Protein AF-A0A382IXI4-F1 (afdb_monomer)

Organism: NCBI:txid408172

Nearest PDB structures (foldseek):
  4rdr-assembly1_A  TM=3.894E-01  e=3.033E-02  Neisseria meningitidis MC58
  1nqh-assembly1_A  TM=3.635E-01  e=8.080E-02  Escherichia coli
  2gsk-assembly1_A  TM=3.543E-01  e=1.138E-01  Escherichia coli
  4v3g-assembly1_A  TM=3.871E-01  e=4.713E-01  Klebsiella oxytoca
  4v3h-assembly2_B  TM=3.897E-01  e=1.084E+00  Klebsiella oxytoca

Foldseek 3Di:
DDDDPQDKDKDKDKDALAAAPQLCVVQDADADPDRSVVQDFLLRPWVSGFIKIKMWIDGPQKIKMWMWGDWDADPVRDTGTFKTKTKIKIKGGDNNAWIKMKMWIKMKGAFDDRNDQADDQATSHPKIKIKTKMKMWIKHDPDPFKIKIKIKMKMFIWMQQHPNHQWHIKHRFIKMKMKIKMWGPPPPHQKIKMKMKIWHIFTDWIWIKGWDWDDQDPVRDIDTDIDTDTRHEPATKMKIWMKMWGDPDPFKIKIKIKMWIACPVRHNPDDIKIKIKIWMGGHQKIKMWMQIPVVRDIDIDIDGDDDD

Radius of gyration: 22.95 Å; Cα contacts (8 Å, |Δi|>4): 846; chains: 1; bounding box: 77×46×71 Å

Solvent-accessible surface area (backbone atoms only — not comparable to full-atom values): 15316 Å² total; per-residue (Å²): 134,91,82,72,89,75,67,68,47,79,47,74,51,75,40,74,42,41,66,22,49,27,58,46,66,66,39,55,76,77,75,59,97,66,72,46,63,81,70,54,45,52,72,68,56,54,78,44,31,18,44,12,36,23,40,37,42,33,50,85,50,32,39,40,25,34,20,33,29,34,50,41,71,48,96,87,70,50,60,37,30,65,38,37,37,41,35,35,24,43,34,42,49,45,68,78,42,41,25,43,31,46,34,40,38,39,28,36,34,59,32,30,59,79,72,42,82,45,61,75,61,45,16,26,49,76,14,45,17,44,33,43,40,40,36,43,38,41,34,33,47,78,49,103,39,35,31,39,40,38,39,40,38,40,36,40,33,37,27,45,52,22,55,90,32,32,35,40,34,31,45,66,31,29,32,36,30,37,37,41,38,40,30,32,43,52,80,88,59,62,23,38,43,34,40,39,43,32,29,70,75,39,49,72,39,28,36,36,31,36,48,44,76,51,75,60,47,100,84,67,50,68,50,72,49,76,46,77,41,74,57,46,56,88,33,67,35,40,36,37,38,39,36,39,38,33,49,82,46,101,49,34,36,43,35,39,37,41,39,39,31,36,19,47,96,21,26,70,88,41,65,76,32,43,37,40,37,45,34,40,35,50,72,55,38,37,42,38,40,39,41,37,68,75,79,73,47,76,49,74,50,80,49,73,65,84,86,131

pLDDT: mean 88.46, std 12.69, range [32.88, 98.56]

Structure (mmCIF, N/CA/C/O backbone):
data_AF-A0A382IXI4-F1
#
_entry.id   AF-A0A382IXI4-F1
#
loop_
_atom_site.group_PDB
_atom_site.id
_atom_site.type_symbol
_atom_site.label_atom_id
_atom_site.label_alt_id
_atom_site.label_comp_id
_atom_site.label_asym_id
_atom_site.label_entity_id
_atom_site.label_seq_id
_atom_site.pdbx_PDB_ins_code
_atom_site.Cartn_x
_atom_site.Cartn_y
_atom_site.Cartn_z
_atom_site.occupancy
_atom_site.B_iso_or_equiv
_atom_site.auth_seq_id
_atom_site.auth_comp_id
_atom_site.auth_asym_id
_atom_site.auth_atom_id
_atom_site.pdbx_PDB_model_num
ATOM 1 N N . PRO A 1 1 ? -43.185 -3.276 13.761 1.00 32.88 1 PRO A N 1
ATOM 2 C CA . PRO A 1 1 ? -43.414 -2.095 12.895 1.00 32.88 1 PRO A CA 1
ATOM 3 C C . PRO A 1 1 ? -42.070 -1.534 12.411 1.00 32.88 1 PRO A C 1
ATOM 5 O O . PRO A 1 1 ? -41.375 -0.851 13.155 1.00 32.88 1 PRO A O 1
ATOM 8 N N . ILE A 1 2 ? -41.663 -1.924 11.201 1.00 38.91 2 ILE A N 1
ATOM 9 C CA . ILE A 1 2 ? -40.419 -1.472 10.571 1.00 38.91 2 ILE A CA 1
ATOM 10 C C . ILE A 1 2 ? -40.693 -0.078 10.015 1.00 38.91 2 ILE A C 1
ATOM 12 O O . ILE A 1 2 ? -41.379 0.062 9.009 1.00 38.91 2 ILE A O 1
ATOM 16 N N . ASN A 1 3 ? -40.198 0.943 10.705 1.00 38.00 3 ASN A N 1
ATOM 17 C CA . ASN A 1 3 ? -40.197 2.311 10.211 1.00 38.00 3 ASN A CA 1
ATOM 18 C C . ASN A 1 3 ? -38.732 2.691 9.972 1.00 38.00 3 ASN A C 1
ATOM 20 O O . ASN A 1 3 ? -38.074 3.253 10.842 1.00 38.00 3 ASN A O 1
ATOM 24 N N . ALA A 1 4 ? -38.194 2.273 8.827 1.00 41.66 4 ALA A N 1
ATOM 25 C CA . ALA A 1 4 ? -36.871 2.674 8.375 1.00 41.66 4 ALA A CA 1
ATOM 26 C C . ALA A 1 4 ? -37.062 3.710 7.269 1.00 41.66 4 ALA A C 1
ATOM 28 O O . ALA A 1 4 ? -37.542 3.390 6.181 1.00 41.66 4 ALA A O 1
ATOM 29 N N . ASN A 1 5 ? -36.698 4.957 7.565 1.00 43.09 5 ASN A N 1
ATOM 30 C CA . ASN A 1 5 ? -36.445 5.981 6.560 1.00 43.09 5 ASN A CA 1
ATOM 31 C C . ASN A 1 5 ? -35.362 5.457 5.602 1.00 43.09 5 ASN A C 1
ATOM 33 O O . ASN A 1 5 ? -34.171 5.621 5.843 1.00 43.09 5 ASN A O 1
ATOM 37 N N . ASN A 1 6 ? -35.782 4.799 4.524 1.00 50.12 6 ASN A N 1
ATOM 38 C CA . ASN A 1 6 ? -34.930 4.312 3.441 1.00 50.12 6 ASN A CA 1
ATOM 39 C C . ASN A 1 6 ? -34.634 5.461 2.461 1.00 50.12 6 ASN A C 1
ATOM 41 O O . ASN A 1 6 ? -34.892 5.368 1.261 1.00 50.12 6 ASN A O 1
ATOM 45 N N . SER A 1 7 ? -34.150 6.594 2.970 1.00 60.72 7 SER A N 1
ATOM 46 C CA . SER A 1 7 ? -33.737 7.701 2.115 1.00 60.72 7 SER A CA 1
ATOM 47 C C . SER A 1 7 ? -32.394 7.359 1.477 1.00 60.72 7 SER A C 1
ATOM 49 O O . SER A 1 7 ? -31.360 7.272 2.139 1.00 60.72 7 SER A O 1
ATOM 51 N N . ALA A 1 8 ? -32.415 7.147 0.164 1.00 70.56 8 ALA A N 1
ATOM 52 C CA . ALA A 1 8 ? -31.196 7.065 -0.616 1.00 70.56 8 ALA A CA 1
ATOM 53 C C . ALA A 1 8 ? -30.406 8.375 -0.471 1.00 70.56 8 ALA A C 1
ATOM 55 O O . ALA A 1 8 ? -30.972 9.461 -0.626 1.00 70.56 8 ALA A O 1
ATOM 56 N N . LYS A 1 9 ? -29.108 8.282 -0.167 1.00 86.25 9 LYS A N 1
ATOM 57 C CA . LYS A 1 9 ? -28.238 9.453 0.010 1.00 86.25 9 LYS A CA 1
ATOM 58 C C . LYS A 1 9 ? -27.171 9.469 -1.075 1.00 86.25 9 LYS A C 1
ATOM 60 O O . LYS A 1 9 ? -26.324 8.578 -1.118 1.00 86.25 9 LYS A O 1
ATOM 65 N N . LEU A 1 10 ? -27.223 10.487 -1.931 1.00 88.69 10 LEU A N 1
ATOM 66 C CA . LEU A 1 10 ? -26.181 10.803 -2.903 1.00 88.69 10 LEU A CA 1
ATOM 67 C C . LEU A 1 10 ? -25.234 11.840 -2.294 1.00 88.69 10 LEU A C 1
ATOM 69 O O . LEU A 1 10 ? -25.685 12.897 -1.858 1.00 88.69 10 LEU A O 1
ATOM 73 N N . ASN A 1 11 ? -23.937 11.557 -2.311 1.00 88.94 11 ASN A N 1
ATOM 74 C CA . ASN A 1 11 ? -22.894 12.534 -2.023 1.00 88.94 11 ASN A CA 1
ATOM 75 C C . ASN A 1 11 ? -22.007 12.665 -3.257 1.00 88.94 11 ASN A C 1
ATOM 77 O O . ASN A 1 11 ? -21.639 11.659 -3.858 1.00 88.94 11 ASN A O 1
ATOM 81 N N . ALA A 1 12 ? -21.641 13.888 -3.615 1.00 90.81 12 ALA A N 1
ATOM 82 C CA . ALA A 1 12 ? -20.642 14.161 -4.637 1.00 90.81 12 ALA A CA 1
ATOM 83 C C . ALA A 1 12 ? -19.567 15.062 -4.032 1.00 90.81 12 ALA A C 1
ATOM 85 O O . ALA A 1 12 ? -19.884 15.942 -3.230 1.00 90.81 12 ALA A O 1
ATOM 86 N N . SER A 1 13 ? -18.310 14.838 -4.398 1.00 87.38 13 SER A N 1
ATOM 87 C CA . SER A 1 13 ? -17.195 15.656 -3.938 1.00 87.38 13 SER A CA 1
ATOM 88 C C . SER A 1 13 ? -16.210 15.952 -5.061 1.00 87.38 13 SER A C 1
ATOM 90 O O . SER A 1 13 ? -16.059 15.194 -6.024 1.00 87.38 13 SER A O 1
ATOM 92 N N . ILE A 1 14 ? -15.544 17.091 -4.901 1.00 88.00 14 ILE A N 1
ATOM 93 C CA . ILE A 1 14 ? -14.361 17.483 -5.651 1.00 88.00 14 ILE A CA 1
ATOM 94 C C . ILE A 1 14 ? -13.288 17.751 -4.602 1.00 88.00 14 ILE A C 1
ATOM 96 O O . ILE A 1 14 ? -13.537 18.486 -3.645 1.00 88.00 14 ILE A O 1
ATOM 100 N N . THR A 1 15 ? -12.126 17.133 -4.751 1.00 83.75 15 THR A N 1
ATOM 101 C CA . THR A 1 15 ? -11.012 17.242 -3.810 1.00 83.75 15 THR A CA 1
ATOM 102 C C . THR A 1 15 ? -9.760 17.709 -4.534 1.00 83.75 15 THR A C 1
ATOM 104 O O . THR A 1 15 ? -9.552 17.407 -5.706 1.00 83.75 15 THR A O 1
ATOM 107 N N . ILE A 1 16 ? -8.915 18.462 -3.836 1.00 83.44 16 ILE A N 1
ATOM 108 C CA . ILE A 1 16 ? -7.557 18.761 -4.284 1.00 83.44 16 ILE A CA 1
ATOM 109 C C . ILE A 1 16 ? -6.630 18.169 -3.236 1.00 83.44 16 ILE A C 1
ATOM 111 O O . ILE A 1 16 ? -6.773 18.479 -2.057 1.00 83.44 16 ILE A O 1
ATOM 115 N N . GLY A 1 17 ? -5.713 17.311 -3.667 1.00 74.94 17 GLY A N 1
ATOM 116 C CA . GLY A 1 17 ? -4.743 16.684 -2.776 1.00 74.94 17 GLY A CA 1
ATOM 117 C C . GLY A 1 17 ? -5.283 15.549 -1.900 1.00 74.94 17 GLY A C 1
ATOM 118 O O . GLY A 1 17 ? -4.733 15.301 -0.838 1.00 74.94 17 GLY A O 1
ATOM 119 N N . ASN A 1 18 ? -6.345 14.859 -2.331 1.00 73.50 18 ASN A N 1
ATOM 120 C CA . ASN A 1 18 ? -6.857 13.652 -1.666 1.00 73.50 18 ASN A CA 1
ATOM 121 C C . ASN A 1 18 ? -7.095 12.539 -2.694 1.00 73.50 18 ASN A C 1
ATOM 123 O O . ASN A 1 18 ? -7.271 12.825 -3.885 1.00 73.50 18 ASN A O 1
ATOM 127 N N . ASN A 1 19 ? -7.167 11.288 -2.234 1.00 74.81 19 ASN A N 1
ATOM 128 C CA . ASN A 1 19 ? -7.537 10.163 -3.084 1.00 74.81 19 ASN A CA 1
ATOM 129 C C . ASN A 1 19 ? -9.010 10.296 -3.546 1.00 74.81 19 ASN A C 1
ATOM 131 O O . ASN A 1 19 ? -9.816 11.018 -2.944 1.00 74.81 19 ASN A O 1
ATOM 135 N N . PRO A 1 20 ? -9.407 9.629 -4.647 1.00 77.31 20 PRO A N 1
ATOM 136 C CA . PRO A 1 20 ? -10.803 9.610 -5.064 1.00 77.31 20 PRO A CA 1
ATOM 137 C C . PRO A 1 20 ? -11.660 8.906 -4.001 1.00 77.31 20 PRO A C 1
ATOM 139 O O . PRO A 1 20 ? -11.205 7.955 -3.364 1.00 77.31 20 PRO A O 1
ATOM 142 N N . LEU A 1 21 ? -12.925 9.327 -3.859 1.00 83.19 21 LEU A N 1
ATOM 143 C CA . LEU A 1 21 ? -13.847 8.827 -2.823 1.00 83.19 21 LEU A CA 1
ATOM 144 C C . LEU A 1 21 ? -13.856 7.299 -2.620 1.00 83.19 21 LEU A C 1
ATOM 146 O O . LEU A 1 21 ? -13.922 6.885 -1.464 1.00 83.19 21 LEU A O 1
ATOM 150 N N . PRO A 1 22 ? -13.807 6.450 -3.670 1.00 86.06 22 PRO A N 1
ATOM 151 C CA . PRO A 1 22 ? -13.789 5.006 -3.475 1.00 86.06 22 PRO A CA 1
ATOM 152 C C . PRO A 1 22 ? -12.563 4.506 -2.733 1.00 86.06 22 PRO A C 1
ATOM 154 O O . PRO A 1 22 ? -12.707 3.561 -1.976 1.00 86.06 22 PRO A O 1
ATOM 157 N N . ILE A 1 23 ? -11.394 5.114 -2.942 1.00 86.44 23 ILE A N 1
ATOM 158 C CA . ILE A 1 23 ? -10.149 4.719 -2.277 1.00 86.44 23 ILE A CA 1
ATOM 159 C C . ILE A 1 23 ? -10.180 5.214 -0.830 1.00 86.44 23 ILE A C 1
ATOM 161 O O . ILE A 1 23 ? -10.028 4.405 0.078 1.00 86.44 23 ILE A O 1
ATOM 165 N N . GLU A 1 24 ? -10.500 6.495 -0.615 1.00 83.69 24 GLU A N 1
ATOM 166 C CA . GLU A 1 24 ? -10.647 7.084 0.728 1.00 83.69 24 GLU A CA 1
ATOM 167 C C . GLU A 1 24 ? -11.617 6.264 1.587 1.00 83.69 24 GLU A C 1
ATOM 169 O O . GLU A 1 24 ? -11.240 5.726 2.617 1.00 83.69 24 GLU A O 1
ATOM 174 N N . SER A 1 25 ? -12.851 6.053 1.117 1.00 84.69 25 SER A N 1
ATOM 175 C CA . SER A 1 25 ? -13.858 5.286 1.861 1.00 84.69 25 SER A CA 1
ATOM 176 C C . SER A 1 25 ? -13.477 3.817 2.065 1.00 84.69 25 SER A C 1
ATOM 178 O O . SER A 1 25 ? -14.005 3.168 2.968 1.00 84.69 25 SER A O 1
ATOM 180 N N . PHE A 1 26 ? -12.628 3.255 1.203 1.00 88.44 26 PHE A N 1
ATOM 181 C CA . PHE A 1 26 ? -12.216 1.861 1.305 1.00 88.44 26 PHE A CA 1
ATOM 182 C C . PHE A 1 26 ? -11.143 1.665 2.373 1.00 88.44 26 PHE A C 1
ATOM 184 O O . PHE A 1 26 ? -11.190 0.658 3.078 1.00 88.44 26 PHE A O 1
ATOM 191 N N . TYR A 1 27 ? -10.230 2.618 2.534 1.00 87.50 27 TYR A N 1
ATOM 192 C CA . TYR A 1 27 ? -9.196 2.581 3.571 1.00 87.50 27 TYR A CA 1
ATOM 193 C C . TYR A 1 27 ? -9.581 3.352 4.843 1.00 87.50 27 TYR A C 1
ATOM 195 O O . TYR A 1 27 ? -8.908 3.219 5.861 1.00 87.50 27 TYR A O 1
ATOM 203 N N . ASP A 1 28 ? -10.707 4.067 4.837 1.00 81.06 28 ASP A N 1
ATOM 204 C CA . ASP A 1 28 ? -11.259 4.685 6.040 1.00 81.06 28 ASP A CA 1
ATOM 205 C C . ASP A 1 28 ? -11.635 3.635 7.103 1.00 81.06 28 ASP A C 1
ATOM 207 O O . ASP A 1 28 ? -12.115 2.526 6.812 1.00 81.06 28 ASP A O 1
ATOM 211 N N . LEU A 1 29 ? -11.398 3.999 8.361 1.00 65.62 29 LEU A N 1
ATOM 212 C CA . LEU A 1 29 ? -11.543 3.134 9.524 1.00 65.62 29 LEU A CA 1
ATOM 213 C C . LEU A 1 29 ? -12.801 3.451 10.304 1.00 65.62 29 LEU A C 1
ATOM 215 O O . LEU A 1 29 ? -13.097 4.594 10.623 1.00 65.62 29 LEU A O 1
ATOM 219 N N . SER A 1 30 ? -13.464 2.394 10.756 1.00 59.66 30 SER A N 1
ATOM 220 C CA . SER A 1 30 ? -14.531 2.493 11.762 1.00 59.66 30 SER A CA 1
ATOM 221 C C . SER A 1 30 ? -14.190 1.800 13.082 1.00 59.66 30 SER A C 1
ATOM 223 O O . SER A 1 30 ? -14.798 2.120 14.099 1.00 59.66 30 SER A O 1
ATOM 225 N N . ILE A 1 31 ? -13.236 0.855 13.109 1.00 60.91 31 ILE A N 1
ATOM 226 C CA . ILE A 1 31 ? -13.142 -0.108 14.225 1.00 60.91 31 ILE A CA 1
ATOM 227 C C . ILE A 1 31 ? -11.756 -0.282 14.872 1.00 60.91 31 ILE A C 1
ATOM 229 O O . ILE A 1 31 ? -11.702 -0.890 15.937 1.00 60.91 31 ILE A O 1
ATOM 233 N N . ALA A 1 32 ? -10.668 0.284 14.330 1.00 62.88 32 ALA A N 1
ATOM 234 C CA . ALA A 1 32 ? -9.319 0.181 14.915 1.00 62.88 32 ALA A CA 1
ATOM 235 C C . ALA A 1 32 ? -8.527 1.504 14.848 1.00 62.88 32 ALA A C 1
ATOM 237 O O . ALA A 1 32 ? -8.786 2.335 13.983 1.00 62.88 32 ALA A O 1
ATOM 238 N N . SER A 1 33 ? -7.531 1.671 15.725 1.00 66.94 33 SER A N 1
ATOM 239 C CA . SER A 1 33 ? -6.607 2.825 15.761 1.00 66.94 33 SER A CA 1
ATOM 240 C C . SER A 1 33 ? -5.457 2.768 14.731 1.00 66.94 33 SER A C 1
ATOM 242 O O . SER A 1 33 ? -4.525 3.568 14.821 1.00 66.94 33 SER A O 1
ATOM 244 N N . ILE A 1 34 ? -5.462 1.817 13.789 1.00 73.69 34 ILE A N 1
ATOM 245 C CA . ILE A 1 34 ? -4.404 1.654 12.774 1.00 73.69 34 ILE A CA 1
ATOM 246 C C . ILE A 1 34 ? -4.878 2.213 11.445 1.00 73.69 34 ILE A C 1
ATOM 248 O O . ILE A 1 34 ? -5.824 1.653 10.911 1.00 73.69 34 ILE A O 1
ATOM 252 N N . ASP A 1 35 ? -4.173 3.204 10.893 1.00 81.25 35 ASP A N 1
ATOM 253 C CA . ASP A 1 35 ? -4.411 3.739 9.546 1.00 81.25 35 ASP A CA 1
ATOM 254 C C . ASP A 1 35 ? -4.305 2.626 8.483 1.00 81.25 35 ASP A C 1
ATOM 256 O O . ASP A 1 35 ? -3.233 2.047 8.296 1.00 81.25 35 ASP A O 1
ATOM 260 N N . LEU A 1 36 ? -5.405 2.285 7.793 1.00 86.38 36 LEU A N 1
ATOM 261 C CA . LEU A 1 36 ? -5.351 1.252 6.752 1.00 86.38 36 LEU A CA 1
ATOM 262 C C . LEU A 1 36 ? -4.642 1.752 5.493 1.00 86.38 36 LEU A C 1
ATOM 264 O O . LEU A 1 36 ? -4.246 0.917 4.677 1.00 86.38 36 LEU A O 1
ATOM 268 N N . ALA A 1 37 ? -4.454 3.069 5.348 1.00 84.56 37 ALA A N 1
ATOM 269 C CA . ALA A 1 37 ? -3.683 3.641 4.255 1.00 84.56 37 ALA A CA 1
ATOM 270 C C . ALA A 1 37 ? -2.223 3.156 4.268 1.00 84.56 37 ALA A C 1
ATOM 272 O O . ALA A 1 37 ? -1.610 3.053 3.208 1.00 84.56 37 ALA A O 1
ATOM 273 N N . ASP A 1 38 ? -1.692 2.743 5.429 1.00 84.88 38 ASP A N 1
ATOM 274 C CA . ASP A 1 38 ? -0.372 2.101 5.548 1.00 84.88 38 ASP A CA 1
ATOM 275 C C . ASP A 1 38 ? -0.274 0.779 4.752 1.00 84.88 38 ASP A C 1
ATOM 277 O O . ASP A 1 38 ? 0.823 0.267 4.520 1.00 84.88 38 ASP A O 1
ATOM 281 N N . TYR A 1 39 ? -1.410 0.203 4.345 1.00 89.00 39 TYR A N 1
ATOM 282 C CA . TYR A 1 39 ? -1.500 -1.033 3.561 1.00 89.00 39 TYR A CA 1
ATOM 283 C C . TYR A 1 39 ? -2.035 -0.803 2.139 1.00 89.00 39 TYR A C 1
ATOM 285 O O . TYR A 1 39 ? -2.391 -1.765 1.445 1.00 89.00 39 TYR A O 1
ATOM 293 N N . GLU A 1 40 ? -2.112 0.454 1.693 1.00 89.00 40 GLU A N 1
ATOM 294 C CA . GLU A 1 40 ? -2.337 0.780 0.287 1.00 89.00 40 GLU A CA 1
ATOM 295 C C . GLU A 1 40 ? -1.182 0.249 -0.572 1.00 89.00 40 GLU A C 1
ATOM 297 O O . GLU A 1 40 ? -0.011 0.268 -0.199 1.00 89.00 40 GLU A O 1
ATOM 302 N N . THR A 1 41 ? -1.514 -0.262 -1.752 1.00 89.81 41 THR A N 1
ATOM 303 C CA . THR A 1 41 ? -0.514 -0.679 -2.741 1.00 89.81 41 THR A CA 1
ATOM 304 C C . THR A 1 41 ? 0.053 0.536 -3.471 1.00 89.81 41 THR A C 1
ATOM 306 O O . THR A 1 41 ? -0.666 1.517 -3.661 1.00 89.81 41 THR A O 1
ATOM 309 N N . SER A 1 42 ? 1.288 0.454 -3.976 1.00 86.69 42 SER A N 1
ATOM 310 C CA . SER A 1 42 ? 1.987 1.600 -4.589 1.00 86.69 42 SER A CA 1
ATOM 311 C C . SER A 1 42 ? 1.231 2.247 -5.759 1.00 86.69 42 SER A C 1
ATOM 313 O O . SER A 1 42 ? 1.212 3.463 -5.916 1.00 86.69 42 SER A O 1
ATOM 315 N N . TYR A 1 43 ? 0.518 1.445 -6.552 1.00 88.00 43 TYR A N 1
ATOM 316 C CA . TYR A 1 43 ? -0.327 1.924 -7.652 1.00 88.00 43 TYR A CA 1
ATOM 317 C C . TYR A 1 43 ? -1.664 2.556 -7.196 1.00 88.00 43 TYR A C 1
ATOM 319 O O . TYR A 1 43 ? -2.461 2.978 -8.035 1.00 88.00 43 TYR A O 1
ATOM 327 N N . LEU A 1 44 ? -1.960 2.585 -5.894 1.00 83.56 44 LEU A N 1
ATOM 328 C CA . LEU A 1 44 ? -3.096 3.299 -5.286 1.00 83.56 44 LEU A CA 1
ATOM 329 C C . LEU A 1 44 ? -2.638 4.485 -4.448 1.00 83.56 44 LEU A C 1
ATOM 331 O O . LEU A 1 44 ? -3.343 5.494 -4.424 1.00 83.56 44 LEU A O 1
ATOM 335 N N . SER A 1 45 ? -1.455 4.383 -3.839 1.00 67.50 45 SER A N 1
ATOM 336 C CA . SER A 1 45 ? -0.777 5.484 -3.169 1.00 67.50 45 SER A CA 1
ATOM 337 C C . SER A 1 45 ? -0.282 6.486 -4.217 1.00 67.50 45 SER A C 1
ATOM 339 O O . SER A 1 45 ? 0.903 6.594 -4.518 1.00 67.50 45 SER A O 1
ATOM 341 N N . SER A 1 46 ? -1.213 7.203 -4.847 1.00 52.81 46 SER A N 1
ATOM 342 C CA . SER A 1 46 ? -0.867 8.483 -5.451 1.00 52.81 46 SER A CA 1
ATOM 343 C C . SER A 1 46 ? -0.351 9.380 -4.328 1.00 52.81 46 SER A C 1
ATOM 345 O O . SER A 1 46 ? -0.818 9.244 -3.198 1.00 52.81 46 SER A O 1
ATOM 347 N N . ASP A 1 47 ? 0.591 10.276 -4.607 1.00 53.78 47 ASP A N 1
ATOM 348 C CA . ASP A 1 47 ? 1.175 11.219 -3.642 1.00 53.78 47 ASP A CA 1
ATOM 349 C C . ASP A 1 47 ? 0.157 12.240 -3.087 1.00 53.78 47 ASP A C 1
ATOM 351 O O . ASP A 1 47 ? 0.486 13.415 -2.964 1.00 53.78 47 ASP A O 1
ATOM 355 N N . ARG A 1 48 ? -1.102 11.840 -2.830 1.00 62.62 48 ARG A N 1
ATOM 356 C CA . ARG A 1 48 ? -2.252 12.629 -2.366 1.00 62.62 48 ARG A CA 1
ATOM 357 C C . ARG A 1 48 ? -2.211 14.035 -2.954 1.00 62.62 48 ARG A C 1
ATOM 359 O O . ARG A 1 48 ? -2.266 15.041 -2.260 1.00 62.62 48 ARG A O 1
ATOM 366 N N . THR A 1 49 ? -2.028 14.104 -4.267 1.00 66.38 49 THR A N 1
ATOM 367 C CA . THR A 1 49 ? -1.800 15.336 -5.023 1.00 66.38 49 THR A CA 1
ATOM 368 C C . THR A 1 49 ? -2.507 15.196 -6.365 1.00 66.38 49 THR A C 1
ATOM 370 O O . THR A 1 49 ? -2.498 14.133 -6.982 1.00 66.38 49 THR A O 1
ATOM 373 N N . GLY A 1 50 ? -3.208 16.249 -6.782 1.00 81.50 50 GLY A N 1
ATOM 374 C CA . GLY A 1 50 ? -4.072 16.228 -7.963 1.00 81.50 50 GLY A CA 1
ATOM 375 C C . GLY A 1 50 ? -5.515 16.625 -7.660 1.00 81.50 50 GLY A C 1
ATOM 376 O O . GLY A 1 50 ? -5.857 16.986 -6.534 1.00 81.50 50 GLY A O 1
ATOM 377 N N . LEU A 1 51 ? -6.353 16.576 -8.692 1.00 88.06 51 LEU A N 1
ATOM 378 C CA . LEU A 1 51 ? -7.787 16.840 -8.639 1.00 88.06 51 LEU A CA 1
ATOM 379 C C . LEU A 1 51 ? -8.549 15.515 -8.602 1.00 88.06 51 LEU A C 1
ATOM 381 O O . LEU A 1 51 ? -8.516 14.747 -9.566 1.00 88.06 51 LEU A O 1
ATOM 385 N N . GLY A 1 52 ? -9.256 15.273 -7.505 1.00 88.88 52 GLY A N 1
ATOM 386 C CA . GLY A 1 52 ? -10.176 14.161 -7.331 1.00 88.88 52 GLY A CA 1
ATOM 387 C C . GLY A 1 52 ? -11.619 14.582 -7.594 1.00 88.88 52 GLY A C 1
ATOM 388 O O . GLY A 1 52 ? -12.059 15.652 -7.179 1.00 88.88 52 GLY A O 1
ATOM 389 N N . ILE A 1 53 ? -12.378 13.723 -8.263 1.00 90.62 53 ILE A N 1
ATOM 390 C CA . ILE A 1 53 ? -13.835 13.810 -8.362 1.00 90.62 53 ILE A CA 1
ATOM 391 C C . ILE A 1 53 ? -14.429 12.482 -7.918 1.00 90.62 53 ILE A C 1
ATOM 393 O O . ILE A 1 53 ? -13.898 11.418 -8.235 1.00 90.62 53 ILE A O 1
ATOM 397 N N . GLY A 1 54 ? -15.541 12.518 -7.196 1.00 92.38 54 GLY A N 1
ATOM 398 C CA . GLY A 1 54 ? -16.197 11.294 -6.771 1.00 92.38 54 GLY A CA 1
ATOM 399 C C . GLY A 1 54 ? -17.668 11.476 -6.467 1.00 92.38 54 GLY A C 1
ATOM 400 O O . GLY A 1 54 ? -18.133 12.567 -6.145 1.00 92.38 54 GLY A O 1
ATOM 401 N N . ALA A 1 55 ? -18.396 10.371 -6.544 1.00 93.75 55 ALA A N 1
ATOM 402 C CA . ALA A 1 55 ? -19.757 10.273 -6.059 1.00 93.75 55 ALA A CA 1
ATOM 403 C C . ALA A 1 55 ? -19.945 8.971 -5.283 1.00 93.75 55 ALA A C 1
ATOM 405 O O . ALA A 1 55 ? -19.382 7.933 -5.634 1.00 93.75 55 ALA A O 1
ATOM 406 N N . SER A 1 56 ? -20.765 9.020 -4.241 1.00 94.00 56 SER A N 1
ATOM 407 C CA . SER A 1 56 ? -21.210 7.847 -3.507 1.00 94.00 56 SER A CA 1
ATOM 408 C C . SER A 1 56 ? -22.720 7.858 -3.333 1.00 94.00 56 SER A C 1
ATOM 410 O O . SER A 1 56 ? -23.349 8.901 -3.165 1.00 94.00 56 SER A O 1
ATOM 412 N N . TYR A 1 57 ? -23.310 6.676 -3.410 1.00 93.75 57 TYR A N 1
ATOM 413 C CA . TYR A 1 57 ? -24.737 6.453 -3.334 1.00 93.75 57 TYR A CA 1
ATOM 414 C C . TYR A 1 57 ? -25.003 5.357 -2.309 1.00 93.75 57 TYR A C 1
ATOM 416 O O . TYR A 1 57 ? -24.602 4.205 -2.495 1.00 93.75 57 TYR A O 1
ATOM 424 N N . ARG A 1 58 ? -25.652 5.731 -1.205 1.00 92.50 58 ARG A N 1
ATOM 425 C CA . ARG A 1 58 ? -26.016 4.809 -0.128 1.00 92.50 58 ARG A CA 1
ATOM 426 C C . ARG A 1 58 ? -27.493 4.455 -0.212 1.00 92.50 58 ARG A C 1
ATOM 428 O O . ARG A 1 58 ? -28.336 5.351 -0.235 1.00 92.50 58 ARG A O 1
ATOM 435 N N . VAL A 1 59 ? -27.795 3.159 -0.204 1.00 91.19 59 VAL A N 1
ATOM 436 C CA . VAL A 1 59 ? -29.158 2.621 -0.098 1.00 91.19 59 VAL A CA 1
ATOM 437 C C . VAL A 1 59 ? -29.146 1.488 0.912 1.00 91.19 59 VAL A C 1
ATOM 439 O O . VAL A 1 59 ? -28.495 0.472 0.680 1.00 91.19 59 VAL A O 1
ATOM 442 N N . ALA A 1 60 ? -29.878 1.660 2.014 1.00 89.88 60 ALA A N 1
ATOM 443 C CA . ALA A 1 60 ? -29.843 0.744 3.152 1.00 89.88 60 ALA A CA 1
ATOM 444 C C . ALA A 1 60 ? -28.391 0.474 3.610 1.00 89.88 60 ALA A C 1
ATOM 446 O O . ALA A 1 60 ? -27.652 1.410 3.918 1.00 89.88 60 ALA A O 1
ATOM 447 N N . ASP A 1 61 ? -27.979 -0.789 3.619 1.00 90.94 61 ASP A N 1
ATOM 448 C CA . ASP A 1 61 ? -26.664 -1.291 4.017 1.00 90.94 61 ASP A CA 1
ATOM 449 C C . ASP A 1 61 ? -25.660 -1.374 2.856 1.00 90.94 61 ASP A C 1
ATOM 451 O O . ASP A 1 61 ? -24.629 -2.030 2.968 1.00 90.94 61 ASP A O 1
ATOM 455 N N . LYS A 1 62 ? -25.947 -0.729 1.721 1.00 94.56 62 LYS A N 1
ATOM 456 C CA . LYS A 1 62 ? -25.074 -0.720 0.542 1.00 94.56 62 LYS A CA 1
ATOM 457 C C . LYS A 1 62 ? -24.524 0.670 0.298 1.00 94.56 62 LYS A C 1
ATOM 459 O O . LYS A 1 62 ? -25.295 1.628 0.229 1.00 94.56 62 LYS A O 1
ATOM 464 N N . LEU A 1 63 ? -23.217 0.768 0.092 1.00 94.00 63 LEU A N 1
ATOM 465 C CA . LEU A 1 63 ? -22.550 1.966 -0.400 1.00 94.00 63 LEU A CA 1
ATOM 466 C C . LEU A 1 63 ? -21.894 1.648 -1.740 1.00 94.00 63 LEU A C 1
ATOM 468 O O . LEU A 1 63 ? -20.949 0.869 -1.812 1.00 94.00 63 LEU A O 1
ATOM 472 N N . LEU A 1 64 ? -22.396 2.272 -2.798 1.00 95.31 64 LEU A N 1
ATOM 473 C CA . LEU A 1 64 ? -21.747 2.278 -4.100 1.00 95.31 64 LEU A CA 1
ATOM 474 C C . LEU A 1 64 ? -20.966 3.580 -4.238 1.00 95.31 64 LEU A C 1
ATOM 476 O O . LEU A 1 64 ? -21.512 4.646 -3.957 1.00 95.31 64 LEU A O 1
ATOM 480 N N . SER A 1 65 ? -19.719 3.527 -4.689 1.00 95.19 65 SER A N 1
ATOM 481 C CA . SER A 1 65 ? -18.944 4.730 -4.967 1.00 95.19 65 SER A CA 1
ATOM 482 C C . SER A 1 65 ? -18.158 4.627 -6.268 1.00 95.19 65 SER A C 1
ATOM 484 O O . SER A 1 65 ? -17.786 3.543 -6.724 1.00 95.19 65 SER A O 1
ATOM 486 N N . PHE A 1 66 ? -17.936 5.782 -6.884 1.00 95.25 66 PHE A N 1
ATOM 487 C CA . PHE A 1 66 ? -17.128 5.958 -8.081 1.00 95.25 66 PHE A CA 1
ATOM 488 C C . PHE A 1 66 ? -16.277 7.204 -7.914 1.00 95.25 66 PHE A C 1
ATOM 490 O O . PHE A 1 66 ? -16.720 8.190 -7.323 1.00 95.25 66 PHE A O 1
ATOM 497 N N . GLY A 1 67 ? -15.072 7.188 -8.462 1.00 93.56 67 GLY A N 1
ATOM 498 C CA . GLY A 1 67 ? -14.227 8.364 -8.432 1.00 93.56 67 GLY A CA 1
ATOM 499 C C . GLY A 1 67 ? -13.046 8.260 -9.367 1.00 93.56 67 GLY A C 1
ATOM 500 O O . GLY A 1 67 ? -12.619 7.170 -9.746 1.00 93.56 67 GLY A O 1
ATOM 501 N N . ALA A 1 68 ? -12.538 9.424 -9.737 1.00 92.31 68 ALA A N 1
ATOM 502 C CA . ALA 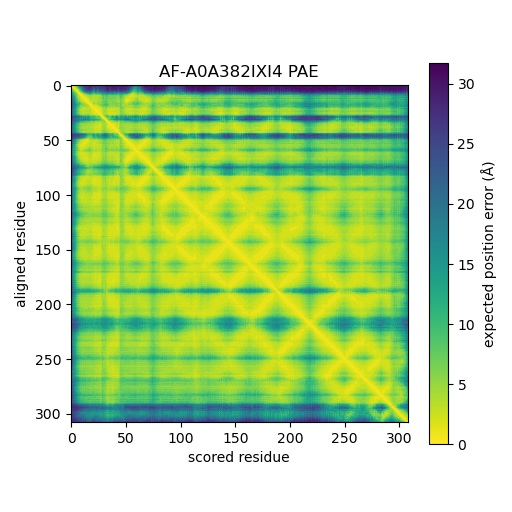A 1 68 ? -11.347 9.564 -10.541 1.00 92.31 68 ALA A CA 1
ATOM 503 C C . ALA A 1 68 ? -10.421 10.607 -9.922 1.00 92.31 68 ALA A C 1
ATOM 505 O O . ALA A 1 68 ? -10.891 11.577 -9.335 1.00 92.31 68 ALA A O 1
ATOM 506 N N . VAL A 1 69 ? -9.117 10.420 -10.082 1.00 90.56 69 VAL A N 1
ATOM 507 C CA . VAL A 1 69 ? -8.101 11.423 -9.755 1.00 90.56 69 VAL A CA 1
ATOM 508 C C . VAL A 1 69 ? -7.231 11.654 -10.975 1.00 90.56 69 VAL A C 1
ATOM 510 O O . VAL A 1 69 ? -6.960 10.727 -11.745 1.00 90.56 69 VAL A O 1
ATOM 513 N N . MET A 1 70 ? -6.829 12.900 -11.176 1.00 89.31 70 MET A N 1
ATOM 514 C CA . MET A 1 70 ? -5.903 13.283 -12.229 1.00 89.31 70 MET A CA 1
ATOM 515 C C . MET A 1 70 ? -4.910 14.325 -11.717 1.00 89.31 70 MET A C 1
ATOM 517 O O . MET A 1 70 ? -5.275 15.141 -10.867 1.00 89.31 70 MET A O 1
ATOM 521 N N . PRO A 1 71 ? -3.680 14.335 -12.248 1.00 88.62 71 PRO A N 1
ATOM 522 C CA . PRO A 1 71 ? -2.711 15.360 -11.911 1.00 88.62 71 PRO A CA 1
ATOM 523 C C . PRO A 1 71 ? -3.182 16.740 -12.379 1.00 88.62 71 PRO A C 1
ATOM 525 O O . PRO A 1 71 ? -3.902 16.853 -13.377 1.00 88.62 71 PRO A O 1
ATOM 528 N N . ILE A 1 72 ? -2.754 17.785 -11.673 1.00 86.88 72 ILE A N 1
ATOM 529 C CA . ILE A 1 72 ? -2.964 19.182 -12.073 1.00 86.88 72 ILE A CA 1
ATOM 530 C C . ILE A 1 72 ? -1.620 19.889 -12.201 1.00 86.88 72 ILE A C 1
ATOM 532 O O . ILE A 1 72 ? -0.778 19.786 -11.318 1.00 86.88 72 ILE A O 1
ATOM 536 N N . GLU A 1 73 ? -1.418 20.630 -13.283 1.00 84.62 73 GLU A N 1
ATOM 537 C CA . GLU A 1 73 ? -0.191 21.399 -13.489 1.00 84.6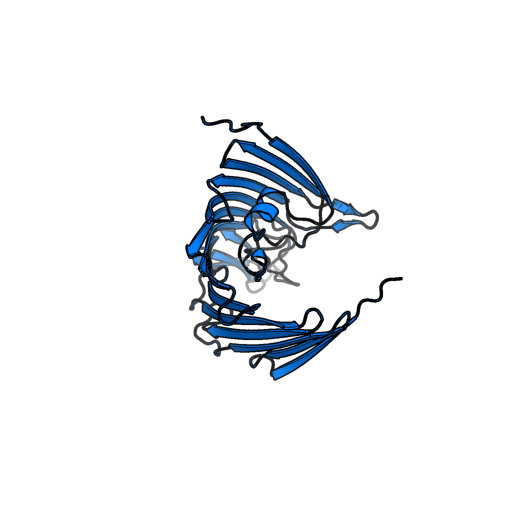2 73 GLU A CA 1
ATOM 538 C C . GLU A 1 73 ? -0.327 22.797 -12.885 1.00 84.62 73 GLU A C 1
ATOM 540 O O . GLU A 1 73 ? -1.340 23.485 -13.060 1.00 84.62 73 GLU A O 1
ATOM 545 N N . ASN A 1 74 ? 0.700 23.229 -12.158 1.00 79.06 74 ASN A N 1
ATOM 546 C CA . ASN A 1 74 ? 0.795 24.595 -11.669 1.00 79.06 74 ASN A CA 1
ATOM 547 C C . ASN A 1 74 ? 1.353 25.535 -12.760 1.00 79.06 74 ASN A C 1
ATOM 549 O O . ASN A 1 74 ? 1.768 25.123 -13.843 1.00 79.06 74 ASN A O 1
ATOM 553 N N . ARG A 1 75 ? 1.384 26.843 -12.474 1.00 79.31 75 ARG A N 1
ATOM 554 C CA . ARG A 1 75 ? 1.876 27.854 -13.430 1.00 79.31 75 ARG A CA 1
ATOM 555 C C . ARG A 1 75 ? 3.382 27.768 -13.713 1.00 79.31 75 ARG A C 1
ATOM 557 O O . ARG A 1 75 ? 3.813 28.320 -14.720 1.00 79.31 75 ARG A O 1
ATOM 564 N N . SER A 1 76 ? 4.165 27.124 -12.846 1.00 80.19 76 SER A N 1
ATOM 565 C CA . SER A 1 76 ? 5.590 26.844 -13.075 1.00 80.19 76 SER A CA 1
ATOM 566 C C . SER A 1 76 ? 5.824 25.588 -13.924 1.00 80.19 76 SER A C 1
ATOM 568 O O . SER A 1 76 ? 6.969 25.324 -14.282 1.00 80.19 76 SER A O 1
ATOM 570 N N . GLY A 1 77 ? 4.766 24.857 -14.298 1.00 76.00 77 GLY A N 1
ATOM 571 C CA . GLY A 1 77 ? 4.848 23.621 -15.079 1.00 76.00 77 GLY A CA 1
ATOM 572 C C . GLY A 1 77 ? 5.137 22.373 -14.241 1.00 76.00 77 GLY A C 1
ATOM 573 O O . GLY A 1 77 ? 5.421 21.319 -14.801 1.00 76.00 77 GLY A O 1
ATOM 574 N N . GLU A 1 78 ? 5.076 22.470 -12.912 1.00 78.00 78 GLU A N 1
ATOM 575 C CA . GLU A 1 78 ? 5.180 21.313 -12.025 1.00 78.00 78 GLU A CA 1
ATOM 576 C C . GLU A 1 78 ? 3.804 20.666 -11.860 1.00 78.00 78 GLU A C 1
ATOM 578 O O . GLU A 1 78 ? 2.793 21.338 -11.628 1.00 78.00 78 GLU A O 1
ATOM 583 N N . SER A 1 79 ? 3.774 19.342 -11.962 1.00 78.94 79 SER A N 1
ATOM 584 C CA . SER A 1 79 ? 2.562 18.555 -11.774 1.00 78.94 79 SER A CA 1
ATOM 585 C C . SER A 1 79 ? 2.353 18.242 -10.294 1.00 78.94 79 SER A C 1
ATOM 587 O O . SER A 1 79 ? 3.219 17.667 -9.640 1.00 78.94 79 SER A O 1
ATOM 589 N N . LEU A 1 80 ? 1.182 18.591 -9.767 1.00 79.19 80 LEU A N 1
ATOM 590 C CA . LEU A 1 80 ? 0.676 18.079 -8.500 1.00 79.19 80 LEU A CA 1
ATOM 591 C C . LEU A 1 80 ? -0.011 16.745 -8.783 1.00 79.19 80 LEU A C 1
ATOM 593 O O . LEU A 1 80 ? -1.107 16.706 -9.351 1.00 79.19 80 LEU A O 1
ATOM 597 N N . GLY A 1 81 ? 0.650 15.669 -8.375 1.00 77.12 81 GLY A N 1
ATOM 598 C CA . GLY A 1 81 ? 0.265 14.299 -8.678 1.00 77.12 81 GLY A CA 1
ATOM 599 C C . GLY A 1 81 ? 0.915 13.798 -9.959 1.00 77.12 81 GLY A C 1
ATOM 600 O O . GLY A 1 81 ? 1.264 14.564 -10.859 1.00 77.12 81 GLY A O 1
ATOM 601 N N . THR A 1 82 ? 1.059 12.484 -10.043 1.00 77.81 82 THR A N 1
ATOM 602 C CA . THR A 1 82 ? 1.656 11.770 -11.185 1.00 77.81 82 THR A CA 1
ATOM 603 C C . THR A 1 82 ? 0.691 10.745 -11.778 1.00 77.81 82 THR A C 1
ATOM 605 O O . THR A 1 82 ? 0.727 10.461 -12.977 1.00 77.81 82 THR A O 1
ATOM 608 N N . ASN A 1 83 ? -0.241 10.249 -10.960 1.00 86.25 83 ASN A N 1
ATOM 609 C CA . ASN A 1 83 ? -1.121 9.145 -11.309 1.00 86.25 83 ASN A CA 1
ATOM 610 C C . ASN A 1 83 ? -2.504 9.619 -11.764 1.00 86.25 83 ASN A C 1
ATOM 612 O O . ASN A 1 83 ? -3.089 10.561 -11.226 1.00 86.25 83 ASN A O 1
ATOM 616 N N . LYS A 1 84 ? -3.057 8.912 -12.751 1.00 91.50 84 LYS A N 1
ATOM 617 C CA . LYS A 1 84 ? -4.470 9.000 -13.131 1.00 91.50 84 LYS A CA 1
ATOM 618 C C . LYS A 1 84 ? -5.168 7.730 -12.685 1.00 91.50 84 LYS A C 1
ATOM 620 O O . LYS A 1 84 ? -4.850 6.666 -13.210 1.00 91.50 84 LYS A O 1
ATOM 625 N N . THR A 1 85 ? -6.145 7.834 -11.796 1.00 92.50 85 THR A N 1
ATOM 626 C CA . THR A 1 85 ? -6.869 6.658 -11.291 1.00 92.50 85 THR A CA 1
ATOM 627 C C . THR A 1 85 ? -8.351 6.795 -11.563 1.00 92.50 85 THR A C 1
ATOM 629 O O . THR A 1 85 ? -8.911 7.873 -11.405 1.00 92.50 85 THR A O 1
ATOM 632 N N . LEU A 1 86 ? -8.986 5.697 -11.960 1.00 94.50 86 LEU A N 1
ATOM 633 C CA . LEU A 1 86 ? -10.432 5.523 -11.990 1.00 94.50 86 LEU A CA 1
ATOM 634 C C . LEU A 1 86 ? -10.766 4.311 -11.125 1.00 94.50 86 LEU A C 1
ATOM 636 O O . LEU A 1 86 ? -10.268 3.216 -11.386 1.00 94.50 86 LEU A O 1
ATOM 640 N N . ALA A 1 87 ? -11.616 4.497 -10.124 1.00 95.19 87 ALA A N 1
ATOM 641 C CA . ALA A 1 87 ? -11.996 3.450 -9.190 1.00 95.19 87 ALA A CA 1
ATOM 642 C C . ALA A 1 87 ? -13.510 3.411 -8.981 1.00 95.19 87 ALA A C 1
ATOM 644 O O . ALA A 1 87 ? -14.212 4.422 -9.080 1.00 95.19 87 ALA A O 1
ATOM 645 N N . SER A 1 88 ? -14.003 2.223 -8.659 1.00 96.06 88 SER A N 1
ATOM 646 C CA . SER A 1 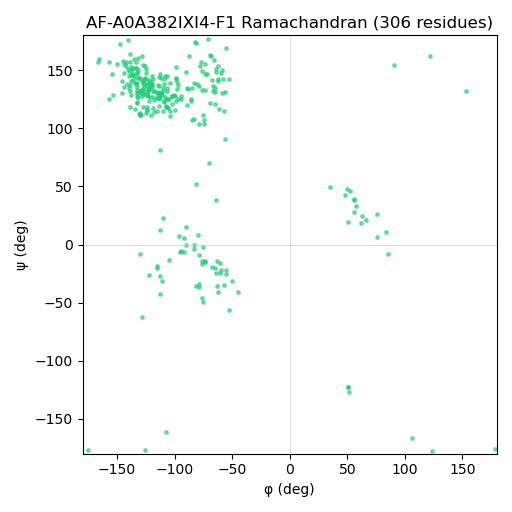88 ? -15.349 1.997 -8.156 1.00 96.06 88 SER A CA 1
ATOM 647 C C . SER A 1 88 ? -15.291 1.029 -6.990 1.00 96.06 88 SER A C 1
ATOM 649 O O . SER A 1 88 ? -14.516 0.073 -7.026 1.00 96.06 88 SER A O 1
ATOM 651 N N . SER A 1 89 ? -16.115 1.258 -5.972 1.00 96.88 89 SER A N 1
ATOM 652 C CA . SER A 1 89 ? -16.262 0.325 -4.863 1.00 96.88 89 SER A CA 1
ATOM 653 C C . SER A 1 89 ? -17.723 0.060 -4.532 1.00 96.88 89 SER A C 1
ATOM 655 O O . SER A 1 89 ? -18.584 0.930 -4.677 1.00 96.88 89 SER A O 1
ATOM 657 N N . LEU A 1 90 ? -17.991 -1.163 -4.088 1.00 96.69 90 LEU A N 1
ATOM 658 C CA . LEU A 1 90 ? -19.262 -1.593 -3.529 1.00 96.69 90 LEU A CA 1
ATOM 659 C C . LEU A 1 90 ? -19.000 -2.166 -2.141 1.00 96.69 90 LEU A C 1
ATOM 661 O O . LEU A 1 90 ? -18.347 -3.200 -2.022 1.00 96.69 90 LEU A O 1
ATOM 665 N N . GLU A 1 91 ? -19.536 -1.516 -1.118 1.00 96.06 91 GLU A N 1
ATOM 666 C CA . GLU A 1 91 ? -19.550 -1.999 0.259 1.00 96.06 91 GLU A CA 1
ATOM 667 C C . GLU A 1 91 ? -20.958 -2.467 0.632 1.00 96.06 91 GLU A C 1
ATOM 669 O O . GLU A 1 91 ? -21.949 -1.794 0.338 1.00 96.06 91 GLU A O 1
ATOM 674 N N . TYR A 1 92 ? -21.036 -3.631 1.267 1.00 96.12 92 TYR A N 1
ATOM 675 C CA . TYR A 1 92 ? -22.257 -4.225 1.795 1.00 96.12 92 TYR A CA 1
ATOM 676 C C . TYR A 1 92 ? -22.107 -4.497 3.291 1.00 96.12 92 TYR A C 1
ATOM 678 O O . TYR A 1 92 ? -21.122 -5.105 3.714 1.00 96.12 92 TYR A O 1
ATOM 686 N N . GLY A 1 93 ? -23.110 -4.105 4.072 1.00 94.00 93 GLY A N 1
ATOM 687 C CA . GLY A 1 93 ? -23.178 -4.283 5.517 1.00 94.00 93 GLY A CA 1
ATOM 688 C C . GLY A 1 93 ? -22.948 -2.987 6.298 1.00 94.00 93 GLY A C 1
ATOM 689 O O . GLY A 1 93 ? -22.990 -1.884 5.754 1.00 94.00 93 GLY A O 1
ATOM 690 N N . ASN A 1 94 ? -22.719 -3.128 7.603 1.00 90.12 94 ASN A N 1
ATOM 691 C CA . ASN A 1 94 ? -22.375 -2.020 8.491 1.00 90.12 94 ASN A CA 1
ATOM 692 C C . ASN A 1 94 ? -20.908 -2.171 8.926 1.00 90.12 94 ASN A C 1
ATOM 694 O O . ASN A 1 94 ? -20.622 -3.123 9.652 1.00 90.12 94 ASN A O 1
ATOM 698 N N . PRO A 1 95 ? -19.999 -1.254 8.545 1.00 85.19 95 PRO A N 1
ATOM 699 C CA . PRO A 1 95 ? -18.602 -1.263 8.980 1.00 85.19 95 PRO A CA 1
ATOM 700 C C . PRO A 1 95 ? -18.395 -1.406 10.497 1.00 85.19 95 PRO A C 1
ATOM 702 O O . PRO A 1 95 ? -17.448 -2.066 10.919 1.00 85.19 95 PRO A O 1
ATOM 705 N N . GLU A 1 96 ? -19.310 -0.890 11.320 1.00 85.12 96 GLU A N 1
ATOM 706 C CA . GLU A 1 96 ? -19.241 -0.994 12.786 1.00 85.12 96 GLU A CA 1
ATOM 707 C C . GLU A 1 96 ? -19.573 -2.398 13.330 1.00 85.12 96 GLU A C 1
ATOM 709 O O . GLU A 1 96 ? -19.320 -2.686 14.495 1.00 85.12 96 GLU A O 1
ATOM 714 N N . ASN A 1 97 ? -20.148 -3.286 12.511 1.00 91.25 97 ASN A N 1
ATOM 715 C CA . ASN A 1 97 ? -20.529 -4.644 12.916 1.00 91.25 97 ASN A CA 1
ATOM 716 C C . ASN A 1 97 ? -19.971 -5.705 11.965 1.00 91.25 97 ASN A C 1
ATOM 718 O O . ASN A 1 97 ? -19.185 -6.556 12.359 1.00 91.25 97 ASN A O 1
ATOM 722 N N . ALA A 1 98 ? -20.376 -5.678 10.702 1.00 94.06 98 ALA A N 1
ATOM 723 C CA . ALA A 1 98 ? -19.868 -6.566 9.673 1.00 94.06 98 ALA A CA 1
ATOM 724 C C . ALA A 1 98 ? -20.079 -5.925 8.305 1.00 94.06 98 ALA A C 1
ATOM 726 O O . ALA A 1 98 ? -21.215 -5.601 7.943 1.00 94.06 98 ALA A O 1
ATOM 727 N N . SER A 1 99 ? -19.005 -5.792 7.532 1.00 95.31 99 SER A N 1
ATOM 728 C CA . SER A 1 99 ? -19.085 -5.356 6.143 1.00 95.31 99 SER A CA 1
ATOM 729 C C . SER A 1 99 ? -18.064 -6.056 5.255 1.00 95.31 99 SER A C 1
ATOM 731 O O . SER A 1 99 ? -17.025 -6.550 5.703 1.00 95.31 99 SER A O 1
ATOM 733 N N . VAL A 1 100 ? -18.392 -6.109 3.968 1.00 97.00 100 VAL A N 1
ATOM 734 C CA . VAL A 1 100 ? -17.492 -6.544 2.904 1.00 97.00 100 VAL A CA 1
ATOM 735 C C . VAL A 1 100 ? -17.528 -5.491 1.811 1.00 97.00 100 VAL A C 1
ATOM 737 O O . VAL A 1 100 ? -18.607 -5.106 1.362 1.00 97.00 100 VAL A O 1
ATOM 740 N N . ALA A 1 101 ? -16.358 -5.043 1.374 1.00 97.06 101 ALA A N 1
ATOM 741 C CA . ALA A 1 101 ? -16.204 -4.112 0.274 1.00 97.06 101 ALA A CA 1
ATOM 742 C C . ALA A 1 101 ? -15.332 -4.714 -0.825 1.00 97.06 101 ALA A C 1
ATOM 744 O O . ALA A 1 101 ? -14.270 -5.274 -0.557 1.00 97.06 101 ALA A O 1
ATOM 745 N N . LEU A 1 102 ? -15.768 -4.564 -2.071 1.00 97.94 102 LEU A N 1
ATOM 746 C CA . LEU A 1 102 ? -14.976 -4.854 -3.260 1.00 97.94 102 LEU A CA 1
ATOM 747 C C . LEU A 1 102 ? -14.705 -3.540 -3.981 1.00 97.94 102 LEU A C 1
ATOM 749 O O . LEU A 1 102 ? -15.641 -2.816 -4.317 1.00 97.94 102 LEU A O 1
ATOM 753 N N . MET A 1 103 ? -13.437 -3.256 -4.244 1.00 97.06 103 MET A N 1
ATOM 754 C CA . MET A 1 103 ? -12.996 -2.140 -5.064 1.00 97.06 103 MET A CA 1
ATOM 755 C C . MET A 1 103 ? -12.318 -2.670 -6.320 1.00 97.06 103 MET A C 1
ATOM 757 O O . MET A 1 103 ? -11.521 -3.600 -6.262 1.00 97.06 103 MET A O 1
ATOM 761 N N . VAL A 1 104 ? -12.618 -2.059 -7.457 1.00 97.81 104 VAL A N 1
ATOM 762 C CA . VAL A 1 104 ? -11.957 -2.333 -8.733 1.00 97.81 104 VAL A CA 1
ATOM 763 C C . VAL A 1 104 ? -11.553 -1.022 -9.377 1.00 97.81 104 VAL A C 1
ATOM 765 O O . VAL A 1 104 ? -12.221 0.002 -9.203 1.00 97.81 104 VAL A O 1
ATOM 768 N N . GLY A 1 105 ? -10.479 -1.042 -10.154 1.00 96.56 105 GLY A N 1
ATOM 769 C CA . GLY A 1 105 ? -10.065 0.168 -10.837 1.00 96.56 105 GLY A CA 1
ATOM 770 C C . GLY A 1 105 ? -8.899 0.007 -11.789 1.00 96.56 105 GLY A C 1
ATOM 771 O O . GLY A 1 105 ? -8.394 -1.087 -12.059 1.00 96.56 105 GLY A O 1
ATOM 772 N N . LEU A 1 106 ? -8.528 1.155 -12.338 1.00 96.19 106 LEU A N 1
ATOM 773 C CA . LEU A 1 106 ? -7.457 1.342 -13.295 1.00 96.19 106 LEU A CA 1
ATOM 774 C C . LEU A 1 106 ? -6.616 2.525 -12.825 1.00 96.19 106 LEU A C 1
ATOM 776 O O . LEU A 1 106 ? -7.143 3.632 -12.718 1.00 96.19 106 LEU A O 1
ATOM 780 N N . THR A 1 107 ? -5.326 2.304 -12.606 1.00 95.12 107 THR A N 1
ATOM 781 C CA . THR A 1 107 ? -4.348 3.376 -12.396 1.00 95.12 107 THR A CA 1
ATOM 782 C C . THR A 1 107 ? -3.442 3.462 -13.610 1.00 95.12 107 THR A C 1
ATOM 784 O O . THR A 1 107 ? -3.008 2.442 -14.146 1.00 95.12 107 THR A O 1
ATOM 787 N N . ARG A 1 108 ? -3.140 4.679 -14.051 1.00 94.62 108 ARG A N 1
ATOM 788 C CA . ARG A 1 108 ? -2.045 4.958 -14.968 1.00 94.62 108 ARG A CA 1
ATOM 789 C C . ARG A 1 108 ? -0.988 5.782 -14.258 1.00 94.62 108 ARG A C 1
ATOM 791 O O . ARG A 1 108 ? -1.277 6.906 -13.855 1.00 94.62 108 ARG A O 1
ATOM 798 N N . GLU A 1 109 ? 0.206 5.225 -14.172 1.00 92.75 109 GLU A N 1
ATOM 799 C CA . GLU A 1 109 ? 1.388 5.896 -13.654 1.00 92.75 109 GLU A CA 1
ATOM 800 C C . GLU A 1 109 ? 2.233 6.420 -14.824 1.00 92.75 109 GLU A C 1
ATOM 802 O O . GLU A 1 109 ? 2.311 5.784 -15.885 1.00 92.75 109 GLU A O 1
ATOM 807 N N . GLN A 1 110 ? 2.830 7.597 -14.643 1.00 91.94 110 GLN A N 1
ATOM 808 C CA . GLN A 1 110 ? 3.727 8.222 -15.612 1.00 91.94 110 GLN A CA 1
ATOM 809 C C . GLN A 1 110 ? 5.159 8.111 -15.096 1.00 91.94 110 GLN A C 1
ATOM 811 O O . GLN A 1 110 ? 5.424 8.451 -13.951 1.00 91.94 110 GLN A O 1
ATOM 816 N N . ASP A 1 111 ? 6.072 7.666 -15.956 1.00 93.50 111 ASP A N 1
ATOM 817 C CA . ASP A 1 111 ? 7.508 7.558 -15.673 1.00 93.50 111 ASP A CA 1
ATOM 818 C C . ASP A 1 111 ? 7.882 6.598 -14.525 1.00 93.50 111 ASP A C 1
ATOM 820 O O . ASP A 1 111 ? 9.000 6.646 -14.018 1.00 93.50 111 ASP A O 1
ATOM 824 N N . THR A 1 112 ? 6.982 5.688 -14.142 1.00 92.38 112 THR A N 1
ATOM 825 C CA . THR A 1 112 ? 7.196 4.694 -13.078 1.00 92.38 112 THR A CA 1
ATOM 826 C C . THR A 1 112 ? 6.641 3.322 -13.470 1.00 92.38 112 THR A C 1
ATOM 828 O O . THR A 1 112 ? 5.834 3.197 -14.395 1.00 92.38 112 THR A O 1
ATOM 831 N N . LEU A 1 113 ? 7.055 2.282 -12.742 1.00 94.12 113 LEU A N 1
ATOM 832 C CA . LEU A 1 113 ? 6.451 0.948 -12.740 1.00 94.12 113 LEU A CA 1
ATOM 833 C C . LEU A 1 113 ? 6.197 0.542 -11.287 1.00 94.12 113 LEU A C 1
ATOM 835 O O . LEU A 1 113 ? 7.156 0.293 -10.563 1.00 94.12 113 LEU A O 1
ATOM 839 N N . LEU A 1 114 ? 4.933 0.449 -10.860 1.00 92.38 114 LEU A N 1
ATOM 840 C CA . LEU A 1 114 ? 4.585 0.075 -9.480 1.00 92.38 114 LEU A CA 1
ATOM 841 C C . LEU A 1 114 ? 5.239 1.001 -8.435 1.00 92.38 114 LEU A C 1
ATOM 843 O O . LEU A 1 114 ? 5.718 0.535 -7.400 1.00 92.38 114 LEU A O 1
ATOM 847 N N . GLY A 1 115 ? 5.293 2.303 -8.716 1.00 89.62 115 GLY A N 1
ATOM 848 C CA . GLY A 1 115 ? 5.960 3.299 -7.872 1.00 89.62 115 GLY A CA 1
ATOM 849 C C . GLY A 1 115 ? 7.493 3.308 -7.945 1.00 89.62 115 GLY A C 1
ATOM 850 O O . GLY A 1 115 ? 8.126 4.027 -7.181 1.00 89.62 115 GLY A O 1
ATOM 851 N N . SER A 1 116 ? 8.121 2.530 -8.836 1.00 91.25 116 SER A N 1
ATOM 852 C CA . SER A 1 116 ? 9.580 2.553 -8.992 1.00 91.25 116 SER A CA 1
ATOM 853 C C . SER A 1 116 ? 10.075 3.834 -9.663 1.00 91.25 116 SER A C 1
ATOM 855 O O . SER A 1 116 ? 9.477 4.284 -10.642 1.00 91.25 116 SER A O 1
ATOM 857 N N . GLU A 1 117 ? 11.257 4.299 -9.275 1.00 90.06 117 GLU A N 1
ATOM 858 C CA . GLU A 1 117 ? 11.963 5.394 -9.943 1.00 90.06 117 GLU A CA 1
ATOM 859 C C . GLU A 1 117 ? 13.166 4.881 -10.748 1.00 90.06 117 GLU A C 1
ATOM 861 O O . GLU A 1 117 ? 13.855 3.940 -10.348 1.00 90.06 117 GLU A O 1
ATOM 866 N N . GLY A 1 118 ? 13.441 5.514 -11.891 1.00 91.06 118 GLY A N 1
ATOM 867 C CA . GLY A 1 118 ? 14.592 5.199 -12.738 1.00 91.06 118 GLY A CA 1
ATOM 868 C C . GLY A 1 118 ? 15.423 6.436 -13.062 1.00 91.06 118 GLY A C 1
ATOM 869 O O . GLY A 1 118 ? 14.879 7.483 -13.415 1.00 91.06 118 GLY A O 1
ATOM 870 N N . PHE A 1 119 ? 16.751 6.298 -13.036 1.00 93.31 119 PHE A N 1
ATOM 871 C CA . PHE A 1 119 ? 17.690 7.409 -13.223 1.00 93.31 119 PHE A CA 1
ATOM 872 C C . PHE A 1 119 ? 18.695 7.151 -14.351 1.00 93.31 119 PHE A C 1
ATOM 874 O O . PHE A 1 119 ? 19.102 6.015 -14.609 1.00 93.31 119 PHE A O 1
ATOM 881 N N . ASN A 1 120 ? 19.156 8.232 -14.990 1.00 94.12 120 ASN A N 1
ATOM 882 C CA . ASN A 1 120 ? 20.192 8.216 -16.029 1.00 94.12 120 ASN A CA 1
ATOM 883 C C . ASN A 1 120 ? 19.881 7.206 -17.152 1.00 94.12 120 ASN A C 1
ATOM 885 O O . ASN A 1 120 ? 18.792 7.221 -17.718 1.00 94.12 120 ASN A O 1
ATOM 889 N N . ALA A 1 121 ? 20.822 6.310 -17.467 1.00 93.56 121 ALA A N 1
ATOM 890 C CA . ALA A 1 121 ? 20.669 5.298 -18.511 1.00 93.56 121 ALA A CA 1
ATOM 891 C C . ALA A 1 121 ? 19.545 4.280 -18.234 1.00 93.56 121 ALA A C 1
ATOM 893 O O . ALA A 1 121 ? 19.144 3.565 -19.146 1.00 93.56 121 ALA A O 1
ATOM 894 N N . PHE A 1 122 ? 19.027 4.218 -17.004 1.00 95.50 122 PHE A N 1
ATOM 895 C CA . PHE A 1 122 ? 17.890 3.382 -16.614 1.00 95.50 122 PHE A CA 1
ATOM 896 C C . PHE A 1 122 ? 16.642 4.218 -16.307 1.00 95.50 122 PHE A C 1
ATOM 898 O O . PHE A 1 122 ? 15.765 3.780 -15.566 1.00 95.50 122 PHE A O 1
ATOM 905 N N . SER A 1 123 ? 16.560 5.436 -16.852 1.00 96.19 123 SER A N 1
ATOM 906 C CA . SER A 1 123 ? 15.389 6.290 -16.682 1.00 96.19 123 SER A CA 1
ATOM 907 C C . SER A 1 123 ? 14.119 5.613 -17.195 1.00 96.19 123 SER A C 1
ATOM 909 O O . SER A 1 123 ? 14.129 4.927 -18.218 1.00 96.19 123 SER A O 1
ATOM 911 N N . LEU A 1 124 ? 13.014 5.836 -16.491 1.00 96.00 124 LEU A N 1
ATOM 912 C CA . LEU A 1 124 ? 11.677 5.418 -16.908 1.00 96.00 124 LEU A CA 1
ATOM 913 C C . LEU A 1 124 ? 10.907 6.549 -17.607 1.00 96.00 124 LEU A C 1
ATOM 915 O O . LEU A 1 124 ? 9.737 6.391 -17.941 1.00 96.00 124 LEU A O 1
ATOM 919 N N . ARG A 1 125 ? 11.564 7.682 -17.885 1.00 95.38 125 ARG A N 1
ATOM 920 C CA . ARG A 1 125 ? 10.939 8.852 -18.506 1.00 95.38 125 ARG A CA 1
ATOM 921 C C . ARG A 1 125 ? 10.279 8.509 -19.844 1.00 95.38 125 ARG A C 1
ATOM 923 O O . ARG A 1 125 ? 10.899 7.921 -20.728 1.00 95.38 125 ARG A O 1
ATOM 930 N N . GLY A 1 126 ? 9.038 8.940 -20.023 1.00 94.31 126 GLY A N 1
ATOM 931 C CA . GLY A 1 126 ? 8.187 8.645 -21.173 1.00 94.31 126 GLY A CA 1
ATOM 932 C C . GLY A 1 126 ? 7.418 7.325 -21.071 1.00 94.31 126 GLY A C 1
ATOM 933 O O . GLY A 1 126 ? 6.546 7.083 -21.908 1.00 94.31 126 GLY A O 1
ATOM 934 N N . ALA A 1 127 ? 7.691 6.480 -20.073 1.00 96.00 127 ALA A N 1
ATOM 935 C CA . ALA A 1 127 ? 6.922 5.260 -19.867 1.00 96.00 127 ALA A CA 1
ATOM 936 C C . ALA A 1 127 ? 5.531 5.565 -19.299 1.00 96.00 127 ALA A C 1
ATOM 938 O O . ALA A 1 127 ? 5.333 6.496 -18.520 1.00 96.00 127 ALA A O 1
ATOM 939 N N . GLN A 1 128 ? 4.561 4.743 -19.685 1.00 96.25 128 GLN A N 1
ATOM 940 C CA . GLN A 1 128 ? 3.222 4.728 -19.115 1.00 96.25 128 GLN A CA 1
ATOM 941 C C . GLN A 1 128 ? 2.934 3.327 -18.605 1.00 96.25 128 GLN A C 1
ATOM 943 O O . GLN A 1 128 ? 2.878 2.383 -19.399 1.00 96.25 128 GLN A O 1
ATOM 948 N N . THR A 1 129 ? 2.710 3.207 -17.301 1.00 97.00 129 THR A N 1
ATOM 949 C CA . THR A 1 129 ? 2.288 1.955 -16.672 1.00 97.00 129 THR A CA 1
ATOM 950 C C . THR A 1 129 ? 0.791 1.991 -16.469 1.00 97.00 129 THR A C 1
ATOM 952 O O . THR A 1 129 ? 0.271 2.908 -15.848 1.00 97.00 129 THR A O 1
ATOM 955 N N . THR A 1 130 ? 0.070 1.013 -17.012 1.00 97.75 130 THR A N 1
ATOM 956 C CA . THR A 1 130 ? -1.359 0.836 -16.731 1.00 97.75 130 THR A CA 1
ATOM 957 C C . THR A 1 130 ? -1.544 -0.372 -15.831 1.00 97.75 130 THR A C 1
ATOM 959 O O . THR A 1 130 ? -1.250 -1.494 -16.238 1.00 97.75 130 THR A O 1
ATOM 962 N N . THR A 1 131 ? -2.087 -0.133 -14.644 1.00 98.00 131 THR A N 1
ATOM 963 C CA . THR A 1 131 ? -2.375 -1.140 -13.628 1.00 98.00 131 THR A CA 1
ATOM 964 C C . THR A 1 131 ? -3.878 -1.344 -13.516 1.00 98.00 131 THR A C 1
ATOM 966 O O . THR A 1 131 ? -4.623 -0.402 -13.255 1.00 98.00 131 THR A O 1
ATOM 969 N N . LYS A 1 132 ? -4.339 -2.579 -13.714 1.00 98.44 132 LYS A N 1
ATOM 970 C CA . LYS A 1 132 ? -5.715 -2.993 -13.415 1.00 98.44 132 LYS A CA 1
ATOM 971 C C . LYS A 1 132 ? -5.712 -3.714 -12.084 1.00 98.44 132 LYS A C 1
ATOM 973 O O . LYS A 1 132 ? -4.943 -4.661 -11.935 1.00 98.44 132 LYS A O 1
ATOM 978 N N . PHE A 1 133 ? -6.567 -3.307 -11.158 1.00 97.81 133 PHE A N 1
ATOM 979 C CA . PHE A 1 133 ? -6.565 -3.864 -9.811 1.00 97.81 133 PHE A CA 1
ATOM 980 C C . PHE A 1 133 ? -7.964 -4.232 -9.327 1.00 97.81 133 PHE A C 1
ATOM 982 O O . PHE A 1 133 ? -8.979 -3.703 -9.791 1.00 97.81 133 PHE A O 1
ATOM 989 N N . SER A 1 134 ? -7.985 -5.148 -8.365 1.00 98.00 134 SER A N 1
ATOM 990 C CA . SER A 1 134 ? -9.147 -5.498 -7.563 1.00 98.00 134 SER A CA 1
ATOM 991 C C . SER A 1 134 ? -8.701 -5.680 -6.119 1.00 98.00 134 SER A C 1
ATOM 993 O O . SER A 1 134 ? -7.741 -6.405 -5.860 1.00 98.00 134 SER A O 1
ATOM 995 N N . THR A 1 135 ? -9.426 -5.075 -5.187 1.00 97.31 135 THR A N 1
ATOM 996 C CA . THR A 1 135 ? -9.133 -5.124 -3.756 1.00 97.31 135 THR A CA 1
ATOM 997 C C . THR A 1 135 ? -10.386 -5.503 -2.983 1.00 97.31 135 THR A C 1
ATOM 999 O O . THR A 1 135 ? -11.463 -4.955 -3.209 1.00 97.31 135 THR A O 1
ATOM 1002 N N . LEU A 1 136 ? -10.249 -6.454 -2.068 1.00 97.81 136 LEU A N 1
ATOM 1003 C CA . LEU A 1 136 ? -11.294 -6.913 -1.167 1.00 97.81 136 LEU A CA 1
ATOM 1004 C C . LEU A 1 136 ? -10.965 -6.456 0.255 1.00 97.81 136 LEU A C 1
ATOM 1006 O O . LEU A 1 136 ? -9.848 -6.663 0.723 1.00 97.81 136 LEU A O 1
ATOM 1010 N N . LYS A 1 137 ? -11.950 -5.878 0.942 1.00 96.62 137 LYS A N 1
ATOM 1011 C CA . LYS A 1 137 ? -11.922 -5.597 2.377 1.00 96.62 137 LYS A CA 1
ATOM 1012 C C . LYS A 1 137 ? -13.053 -6.370 3.032 1.00 96.62 137 LYS A C 1
ATOM 1014 O O . LYS A 1 137 ? -14.187 -6.324 2.564 1.00 96.62 137 LYS A O 1
ATOM 1019 N N . ALA A 1 138 ? -12.762 -7.062 4.117 1.00 96.00 138 ALA A N 1
ATOM 1020 C CA . ALA A 1 138 ? -13.762 -7.676 4.972 1.00 96.00 138 ALA A CA 1
ATOM 1021 C C . ALA A 1 138 ? -13.475 -7.268 6.410 1.00 96.00 138 ALA A C 1
ATOM 1023 O O . ALA A 1 138 ? -12.340 -7.369 6.863 1.00 96.00 138 ALA A O 1
ATOM 1024 N N . GLN A 1 139 ? -14.491 -6.821 7.133 1.00 94.62 139 GLN A N 1
ATOM 1025 C CA . GLN A 1 139 ? -14.338 -6.430 8.527 1.00 94.62 139 GLN A CA 1
ATOM 1026 C C . GLN A 1 139 ? -15.519 -6.902 9.359 1.00 94.62 139 GLN A C 1
ATOM 1028 O O . GLN A 1 139 ? -16.649 -6.974 8.872 1.00 94.62 139 GLN A O 1
ATOM 1033 N N . LYS A 1 140 ? -15.243 -7.271 10.610 1.00 94.56 140 LYS A N 1
ATOM 1034 C CA . LYS A 1 140 ? -16.249 -7.802 11.523 1.00 94.56 140 LYS A CA 1
ATOM 1035 C C . LYS A 1 140 ? -15.895 -7.549 12.983 1.00 94.56 140 LYS A C 1
ATOM 1037 O O . LYS A 1 140 ? -14.833 -7.953 13.448 1.00 94.56 140 LYS A O 1
ATOM 1042 N N . GLN A 1 141 ? -16.843 -6.991 13.717 1.00 94.19 141 GLN A N 1
ATOM 1043 C CA . GLN A 1 141 ? -16.910 -6.996 15.167 1.00 94.19 141 GLN A CA 1
ATOM 1044 C C . GLN A 1 141 ? -17.339 -8.403 15.625 1.00 94.19 141 GLN A C 1
ATOM 1046 O O . GLN A 1 141 ? -18.468 -8.836 15.399 1.00 94.19 141 GLN A O 1
ATOM 1051 N N . LEU A 1 142 ? -16.413 -9.179 16.190 1.00 94.19 142 LEU A N 1
ATOM 1052 C CA . LEU A 1 142 ? -16.678 -10.544 16.663 1.00 94.19 142 LEU A CA 1
ATOM 1053 C C . LEU A 1 142 ? -17.340 -10.570 18.044 1.00 94.19 142 LEU A C 1
ATOM 1055 O O . LEU A 1 142 ? -18.163 -11.443 18.311 1.00 94.19 142 LEU A O 1
ATOM 1059 N N . THR A 1 143 ? -16.967 -9.637 18.914 1.00 93.38 143 THR A N 1
ATOM 1060 C CA . THR A 1 143 ? -17.551 -9.409 20.247 1.00 93.38 143 THR A CA 1
ATOM 1061 C C . THR A 1 143 ? -17.641 -7.906 20.479 1.00 93.38 143 THR A C 1
ATOM 1063 O O . THR A 1 143 ? -17.103 -7.157 19.681 1.00 93.38 143 THR A O 1
ATOM 1066 N N . GLU A 1 144 ? -18.217 -7.423 21.578 1.00 90.62 144 GLU A N 1
ATOM 1067 C CA . GLU A 1 144 ? -18.229 -5.977 21.888 1.00 90.62 144 GLU A CA 1
ATOM 1068 C C . GLU A 1 144 ? -16.825 -5.336 21.927 1.00 90.62 144 GLU A C 1
ATOM 1070 O O . GLU A 1 144 ? -16.692 -4.136 21.716 1.00 90.62 144 GLU A O 1
ATOM 1075 N N . LYS A 1 145 ? -15.773 -6.142 22.133 1.00 92.88 145 LYS A N 1
ATOM 1076 C CA . LYS A 1 145 ? -14.384 -5.688 22.291 1.00 92.88 145 LYS A CA 1
ATOM 1077 C C . LYS A 1 145 ? -13.444 -6.100 21.159 1.00 92.88 145 LYS A C 1
ATOM 1079 O O . LYS A 1 145 ? -12.447 -5.426 20.938 1.00 92.88 145 LYS A O 1
ATOM 1084 N N . LEU A 1 146 ? -13.725 -7.203 20.461 1.00 93.56 146 LEU A N 1
ATOM 1085 C CA . LEU A 1 146 ? -12.836 -7.779 19.447 1.00 93.56 146 LEU A CA 1
ATOM 1086 C C . LEU A 1 146 ? -13.339 -7.499 18.029 1.00 93.56 146 LEU A C 1
ATOM 1088 O O . LEU A 1 146 ? -14.435 -7.928 17.665 1.00 93.56 146 LEU A O 1
ATOM 1092 N N . SER A 1 147 ? -12.481 -6.906 17.207 1.00 94.50 147 SER A N 1
ATOM 1093 C CA . SER A 1 147 ? -12.718 -6.605 15.795 1.00 94.50 147 SER A CA 1
ATOM 1094 C C . SER A 1 147 ? -11.654 -7.260 14.916 1.00 94.50 147 SER A C 1
ATOM 1096 O O . SER A 1 147 ? -10.476 -7.271 15.268 1.00 94.50 147 SER A O 1
ATOM 1098 N N . LEU A 1 148 ? -12.047 -7.766 13.749 1.00 95.06 148 LEU A N 1
ATOM 1099 C CA . LEU A 1 148 ? -11.144 -8.270 12.714 1.00 95.06 148 LEU A CA 1
ATOM 1100 C C . LEU A 1 148 ? -11.300 -7.472 11.424 1.00 95.06 148 LEU A C 1
ATOM 1102 O O . LEU A 1 148 ? -12.419 -7.136 11.036 1.00 95.06 148 LEU A O 1
ATOM 1106 N N . ILE A 1 149 ? -10.186 -7.239 10.734 1.00 95.44 149 ILE A N 1
ATOM 1107 C CA . ILE A 1 149 ? -10.140 -6.635 9.400 1.00 95.44 149 ILE A CA 1
ATOM 1108 C C . ILE A 1 149 ? -9.219 -7.480 8.523 1.00 95.44 149 ILE A C 1
ATOM 1110 O O . ILE A 1 149 ? -8.129 -7.862 8.939 1.00 95.44 149 ILE A O 1
ATOM 1114 N N . GLY A 1 150 ? -9.649 -7.760 7.301 1.00 96.19 150 GLY A N 1
ATOM 1115 C CA . GLY A 1 150 ? -8.850 -8.380 6.259 1.00 96.19 150 GLY A CA 1
ATOM 1116 C C . GLY A 1 150 ? -8.888 -7.548 4.986 1.00 96.19 150 GLY A C 1
ATOM 1117 O O . GLY A 1 150 ? -9.952 -7.092 4.573 1.00 96.19 150 GLY A O 1
ATOM 1118 N N . LEU A 1 151 ? -7.727 -7.374 4.368 1.00 96.19 151 LEU A N 1
ATOM 1119 C CA . LEU A 1 151 ? -7.517 -6.690 3.097 1.00 96.19 151 LEU A CA 1
ATOM 1120 C C . LEU A 1 151 ? -6.757 -7.636 2.169 1.00 96.19 151 LEU A C 1
ATOM 1122 O O . LEU A 1 151 ? -5.814 -8.297 2.602 1.00 96.19 151 LEU A O 1
ATOM 1126 N N . ALA A 1 152 ? -7.143 -7.696 0.901 1.00 97.81 152 ALA A N 1
ATOM 1127 C CA . ALA A 1 152 ? -6.411 -8.436 -0.117 1.00 97.81 152 ALA A CA 1
ATOM 1128 C C . ALA A 1 152 ? -6.513 -7.723 -1.463 1.00 97.81 152 ALA A C 1
ATOM 1130 O O . ALA A 1 152 ? -7.617 -7.399 -1.901 1.00 97.81 152 ALA A O 1
ATOM 1131 N N . SER A 1 153 ? -5.382 -7.521 -2.131 1.00 97.88 153 SER A N 1
ATOM 1132 C CA . SER A 1 153 ? -5.311 -6.902 -3.455 1.00 97.88 153 SER A CA 1
ATOM 1133 C C . SER A 1 153 ? -4.696 -7.856 -4.462 1.00 97.88 153 SER A C 1
ATOM 1135 O O . SER A 1 153 ? -3.773 -8.605 -4.146 1.00 97.88 153 SER A O 1
ATOM 1137 N N . ILE A 1 154 ? -5.183 -7.780 -5.696 1.00 98.38 154 ILE A N 1
ATOM 1138 C CA . ILE A 1 154 ? -4.532 -8.349 -6.873 1.00 98.38 154 ILE A CA 1
ATOM 1139 C C . ILE A 1 154 ? -4.457 -7.288 -7.963 1.00 98.38 154 ILE A C 1
ATOM 1141 O O . ILE A 1 154 ? -5.399 -6.509 -8.150 1.00 98.38 154 ILE A O 1
ATOM 1145 N N . ALA A 1 155 ? -3.363 -7.286 -8.715 1.00 98.38 155 ALA A N 1
ATOM 1146 C CA . ALA A 1 155 ? -3.179 -6.356 -9.812 1.00 98.38 155 ALA A CA 1
ATOM 1147 C C . ALA A 1 155 ? -2.414 -6.961 -10.986 1.00 98.38 155 ALA A C 1
ATOM 1149 O O . ALA A 1 155 ? -1.692 -7.953 -10.868 1.00 98.38 155 ALA A O 1
ATOM 1150 N N . ARG A 1 156 ? -2.608 -6.342 -12.150 1.00 98.50 156 ARG A N 1
ATOM 1151 C CA . ARG A 1 156 ? -1.826 -6.580 -13.358 1.00 98.50 156 ARG A CA 1
ATOM 1152 C C . ARG A 1 156 ? -1.382 -5.251 -13.950 1.00 98.50 156 ARG A C 1
ATOM 1154 O O . ARG A 1 156 ? -2.240 -4.430 -14.280 1.00 98.50 156 ARG A O 1
ATOM 1161 N N . SER A 1 157 ? -0.083 -5.118 -14.181 1.00 98.44 157 SER A N 1
ATOM 1162 C CA . SER A 1 157 ? 0.546 -3.924 -14.734 1.00 98.44 157 SER A CA 1
ATOM 1163 C C . SER A 1 157 ? 1.280 -4.218 -16.037 1.00 98.44 157 SER A C 1
ATOM 1165 O O . SER A 1 157 ? 1.950 -5.243 -16.193 1.00 98.44 157 SER A O 1
ATOM 1167 N N . ASP A 1 158 ? 1.148 -3.293 -16.980 1.00 98.44 158 ASP A N 1
ATOM 1168 C CA . ASP A 1 158 ? 1.829 -3.302 -18.270 1.00 98.44 158 ASP A CA 1
ATOM 1169 C C . ASP A 1 158 ? 2.427 -1.902 -18.503 1.00 98.44 158 ASP A C 1
ATOM 1171 O O . ASP A 1 158 ? 1.707 -0.905 -18.412 1.00 98.44 158 ASP A O 1
ATOM 1175 N N . MET A 1 159 ? 3.730 -1.826 -18.792 1.00 98.06 159 MET A N 1
ATOM 1176 C CA . MET A 1 159 ? 4.475 -0.573 -18.975 1.00 98.06 159 MET A CA 1
ATOM 1177 C C . MET A 1 159 ? 4.969 -0.440 -20.413 1.00 98.06 159 MET A C 1
ATOM 1179 O O . MET A 1 159 ? 5.608 -1.352 -20.942 1.00 98.06 159 MET A O 1
ATOM 1183 N N . THR A 1 160 ? 4.726 0.705 -21.051 1.00 98.12 160 THR A N 1
ATOM 1184 C CA . THR A 1 160 ? 5.309 1.020 -22.366 1.00 98.12 160 THR A CA 1
ATOM 1185 C C . THR A 1 160 ? 6.821 1.240 -22.278 1.00 98.12 160 THR A C 1
ATOM 1187 O O . THR A 1 160 ? 7.375 1.462 -21.209 1.00 98.12 160 THR A O 1
ATOM 1190 N N . SER A 1 161 ? 7.533 1.171 -23.406 1.00 96.81 161 SER A N 1
ATOM 1191 C CA . SER A 1 161 ? 8.972 1.457 -23.386 1.00 96.81 161 SER A CA 1
ATOM 1192 C C . SER A 1 161 ? 9.231 2.929 -23.014 1.00 96.81 161 SER A C 1
ATOM 1194 O O . SER A 1 161 ? 8.621 3.796 -23.642 1.00 96.81 161 SER A O 1
ATOM 1196 N N . PRO A 1 162 ? 10.142 3.216 -22.067 1.00 96.62 162 PRO A N 1
ATOM 1197 C CA . PRO A 1 162 ? 10.619 4.574 -21.819 1.00 96.62 162 PRO A CA 1
ATOM 1198 C C . PRO A 1 162 ? 11.482 5.103 -22.975 1.00 96.62 162 PRO A C 1
ATOM 1200 O O . PRO A 1 162 ? 11.984 4.344 -23.813 1.00 96.62 162 PRO A O 1
ATOM 1203 N N . ASN A 1 163 ? 11.670 6.420 -23.000 1.00 94.31 163 ASN A N 1
ATOM 1204 C CA . ASN A 1 163 ? 12.497 7.125 -23.974 1.00 94.31 163 ASN A CA 1
ATOM 1205 C C . ASN A 1 163 ? 13.979 7.033 -23.586 1.00 94.31 163 ASN A C 1
ATOM 1207 O O . ASN A 1 163 ? 14.320 7.213 -22.420 1.00 94.31 163 ASN A O 1
ATOM 1211 N N . ASP A 1 164 ? 14.856 6.803 -24.567 1.00 92.38 164 ASP A N 1
ATOM 1212 C CA . ASP A 1 164 ? 16.321 6.869 -24.411 1.00 92.38 164 ASP A CA 1
ATOM 1213 C C . ASP A 1 164 ? 16.881 6.111 -23.193 1.00 92.38 164 ASP A C 1
ATOM 1215 O O . ASP A 1 164 ? 17.764 6.590 -22.484 1.00 92.38 164 ASP A O 1
ATOM 1219 N N . SER A 1 165 ? 16.365 4.904 -22.957 1.00 95.44 165 SER A N 1
ATOM 1220 C CA . SER A 1 165 ? 16.692 4.097 -21.780 1.00 95.44 165 SER A CA 1
ATOM 1221 C C . SER A 1 165 ? 17.183 2.697 -22.144 1.00 95.44 165 SER A C 1
ATOM 1223 O O . SER A 1 165 ? 16.834 2.133 -23.192 1.00 95.44 165 SER A O 1
ATOM 1225 N N . PHE A 1 166 ? 17.990 2.124 -21.250 1.00 95.62 166 PHE A N 1
ATOM 1226 C CA . PHE A 1 166 ? 18.298 0.697 -21.208 1.00 95.62 166 PHE A CA 1
ATOM 1227 C C . PHE A 1 166 ? 17.150 -0.121 -20.628 1.00 95.62 166 PHE A C 1
ATOM 1229 O O . PHE A 1 166 ? 17.094 -1.326 -20.855 1.00 95.62 166 PHE A O 1
ATOM 1236 N N . VAL A 1 167 ? 16.205 0.508 -19.936 1.00 97.00 167 VAL A N 1
ATOM 1237 C CA . VAL A 1 167 ? 14.946 -0.134 -19.575 1.00 97.00 167 VAL A CA 1
ATOM 1238 C C . VAL A 1 167 ? 14.018 -0.119 -20.790 1.00 97.00 167 VAL A C 1
ATOM 1240 O O . VAL A 1 167 ? 13.934 0.851 -21.538 1.00 97.00 167 VAL A O 1
ATOM 1243 N N . GLY A 1 168 ? 13.359 -1.240 -21.041 1.00 96.25 168 GLY A N 1
ATOM 1244 C CA . GLY A 1 168 ? 12.324 -1.397 -22.050 1.00 96.25 168 GLY A CA 1
ATOM 1245 C C . GLY A 1 168 ? 10.945 -1.522 -21.410 1.00 96.25 168 GLY A C 1
ATOM 1246 O O . GLY A 1 168 ? 10.730 -1.169 -20.258 1.00 96.25 168 GLY A O 1
ATOM 1247 N N . ARG A 1 169 ? 9.992 -2.052 -22.174 1.00 97.25 169 ARG A N 1
ATOM 1248 C CA . ARG A 1 169 ? 8.639 -2.337 -21.681 1.00 97.25 169 ARG A CA 1
ATOM 1249 C C . ARG A 1 169 ? 8.638 -3.379 -20.556 1.00 97.25 169 ARG A C 1
ATOM 1251 O O . ARG A 1 169 ? 9.480 -4.280 -20.553 1.00 97.25 169 ARG A O 1
ATOM 1258 N N . ALA A 1 170 ? 7.627 -3.316 -19.697 1.00 98.06 170 ALA A N 1
ATOM 1259 C CA . ALA A 1 170 ? 7.256 -4.409 -18.801 1.00 98.06 170 ALA A CA 1
ATOM 1260 C C . ALA A 1 170 ? 5.905 -4.987 -19.229 1.00 98.06 170 ALA A C 1
ATOM 1262 O O . ALA A 1 170 ? 5.032 -4.244 -19.679 1.00 98.06 170 ALA A O 1
ATOM 1263 N N . ASN A 1 171 ? 5.724 -6.300 -19.124 1.00 96.31 171 ASN A N 1
ATOM 1264 C CA . ASN A 1 171 ? 4.498 -6.960 -19.575 1.00 96.31 171 ASN A CA 1
ATOM 1265 C C . ASN A 1 171 ? 4.045 -8.018 -18.574 1.00 96.31 171 ASN A C 1
ATOM 1267 O O . ASN A 1 171 ? 4.860 -8.792 -18.066 1.00 96.31 171 ASN A O 1
ATOM 1271 N N . ASN A 1 172 ? 2.728 -8.086 -18.373 1.00 96.12 172 ASN A N 1
ATOM 1272 C CA . ASN A 1 172 ? 2.050 -9.090 -17.567 1.00 96.12 172 ASN A CA 1
ATOM 1273 C C . ASN A 1 172 ? 2.598 -9.144 -16.133 1.00 96.12 172 ASN A C 1
ATOM 1275 O O . ASN A 1 172 ? 2.736 -10.227 -15.570 1.00 96.12 172 ASN A O 1
ATOM 1279 N N . VAL A 1 173 ? 2.916 -7.985 -15.552 1.00 98.44 173 VAL A N 1
ATOM 1280 C CA . VAL A 1 173 ? 3.404 -7.902 -14.174 1.00 98.44 173 VAL A CA 1
ATOM 1281 C C . VAL A 1 173 ? 2.227 -8.131 -13.239 1.00 98.44 173 VAL A C 1
ATOM 1283 O O . VAL A 1 173 ? 1.367 -7.267 -13.113 1.00 98.44 173 VAL A O 1
ATOM 1286 N N . LYS A 1 174 ? 2.132 -9.320 -12.644 1.00 98.56 174 LYS A N 1
ATOM 1287 C CA . LYS A 1 174 ? 1.052 -9.687 -11.720 1.00 98.56 174 LYS A CA 1
ATOM 1288 C C . LYS A 1 174 ? 1.521 -9.486 -10.293 1.00 98.56 174 LYS A C 1
ATOM 1290 O O . LYS A 1 174 ? 2.512 -10.107 -9.908 1.00 98.56 174 LYS A O 1
ATOM 1295 N N . SER A 1 175 ? 0.794 -8.720 -9.496 1.00 98.12 175 SER A N 1
ATOM 1296 C CA . SER A 1 175 ? 1.122 -8.504 -8.087 1.00 98.12 175 SER A CA 1
ATOM 1297 C C . SER A 1 175 ? -0.059 -8.769 -7.158 1.00 98.12 175 SER A C 1
ATOM 1299 O O . SER A 1 175 ? -1.208 -8.912 -7.596 1.00 98.12 175 SER A O 1
ATOM 1301 N N . SER A 1 176 ? 0.253 -8.956 -5.878 1.00 97.88 176 SER A N 1
ATOM 1302 C CA . SER A 1 176 ? -0.732 -9.193 -4.830 1.00 97.88 176 SER A CA 1
ATOM 1303 C C . SER A 1 176 ? -0.210 -8.762 -3.465 1.00 97.88 176 SER A C 1
ATOM 1305 O O . SER A 1 176 ? 0.965 -8.977 -3.151 1.00 97.88 176 SER A O 1
ATOM 1307 N N . SER A 1 177 ? -1.116 -8.280 -2.622 1.00 97.88 177 SER A N 1
ATOM 1308 C CA . SER A 1 177 ? -0.860 -7.955 -1.219 1.00 97.88 177 SER A CA 1
ATOM 1309 C C . SER A 1 177 ? -1.983 -8.484 -0.334 1.00 97.88 177 SER A C 1
ATOM 1311 O O . SER A 1 177 ? -3.093 -8.755 -0.807 1.00 97.88 177 SER A O 1
ATOM 1313 N N . PHE A 1 178 ? -1.707 -8.636 0.958 1.00 97.81 178 PHE A N 1
ATOM 1314 C CA . PHE A 1 178 ? -2.757 -8.873 1.941 1.00 97.81 178 PHE A CA 1
ATOM 1315 C C . PHE A 1 178 ? -2.378 -8.312 3.309 1.00 97.81 178 PHE A C 1
ATOM 1317 O O . PHE A 1 178 ? -1.200 -8.239 3.657 1.00 97.81 178 PHE A O 1
ATOM 1324 N N . THR A 1 179 ? -3.395 -8.007 4.108 1.00 96.88 179 THR A N 1
ATOM 1325 C CA . THR A 1 179 ? -3.256 -7.614 5.510 1.00 96.88 179 THR A CA 1
ATOM 1326 C C . THR A 1 179 ? -4.380 -8.237 6.320 1.00 96.88 179 THR A C 1
ATOM 1328 O O . THR A 1 179 ? -5.532 -8.233 5.897 1.00 96.88 179 THR A O 1
ATOM 1331 N N . LEU A 1 180 ? -4.056 -8.746 7.502 1.00 96.94 180 LEU A N 1
ATOM 1332 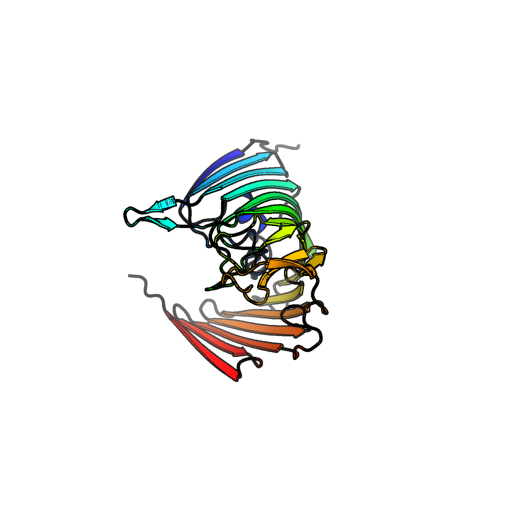C CA . LEU A 1 180 ? -5.014 -9.157 8.518 1.00 96.94 180 LEU A CA 1
ATOM 1333 C C . LEU A 1 180 ? -4.713 -8.387 9.802 1.00 96.94 180 LEU A C 1
ATOM 1335 O O . LEU A 1 180 ? -3.565 -8.350 10.245 1.00 96.94 180 LEU A O 1
ATOM 1339 N N . LEU A 1 181 ? -5.745 -7.801 10.402 1.00 95.50 181 LEU A N 1
ATOM 1340 C CA . LEU A 1 181 ? -5.667 -7.075 11.662 1.00 95.50 181 LEU A CA 1
ATOM 1341 C C . LEU A 1 181 ? -6.692 -7.624 12.651 1.00 95.50 181 LEU A C 1
ATOM 1343 O O . LEU A 1 181 ? -7.822 -7.945 12.279 1.00 95.50 181 LEU A O 1
ATOM 1347 N N . ALA A 1 182 ? -6.302 -7.678 13.918 1.00 95.38 182 ALA A N 1
ATOM 1348 C CA . ALA A 1 182 ? -7.183 -7.975 15.036 1.00 95.38 182 ALA A CA 1
ATOM 1349 C C . ALA A 1 182 ? -7.030 -6.880 16.090 1.00 95.38 182 ALA A C 1
ATOM 1351 O O . ALA A 1 182 ? -5.935 -6.719 16.622 1.00 95.38 182 ALA A O 1
ATOM 1352 N N . SER A 1 183 ? -8.099 -6.140 16.387 1.00 94.44 183 SER A N 1
ATOM 1353 C CA . SER A 1 183 ? -8.114 -5.103 17.426 1.00 94.44 183 SER A CA 1
ATOM 1354 C C . SER A 1 183 ? -8.979 -5.536 18.608 1.00 94.44 183 SER A C 1
ATOM 1356 O O . SER A 1 183 ? -10.072 -6.069 18.425 1.00 94.44 183 SER A O 1
ATOM 1358 N N . ILE A 1 184 ? -8.465 -5.334 19.816 1.00 94.31 184 ILE A N 1
ATOM 1359 C CA . ILE A 1 184 ? -9.116 -5.610 21.092 1.00 94.31 184 ILE A CA 1
ATOM 1360 C C . ILE A 1 184 ? -9.190 -4.289 21.851 1.00 94.31 184 ILE A C 1
ATOM 1362 O O . ILE A 1 184 ? -8.161 -3.771 22.285 1.00 94.31 184 ILE A O 1
ATOM 1366 N N . LYS A 1 185 ? -10.400 -3.766 22.023 1.00 93.12 185 LYS A N 1
ATOM 1367 C CA . LYS A 1 185 ? -10.683 -2.586 22.845 1.00 93.12 185 LYS A CA 1
ATOM 1368 C C . LYS A 1 185 ? -10.999 -2.987 24.279 1.00 93.12 185 LYS A C 1
ATOM 1370 O O . LYS A 1 185 ? -11.553 -4.060 24.519 1.00 93.12 185 LYS A O 1
ATOM 1375 N N . ASP A 1 186 ? -10.654 -2.121 25.219 1.00 91.56 186 ASP A N 1
ATOM 1376 C CA . ASP A 1 186 ? -10.910 -2.261 26.650 1.00 91.56 186 ASP A CA 1
ATOM 1377 C C . ASP A 1 186 ? -10.467 -3.630 27.184 1.00 91.56 186 ASP A C 1
ATOM 1379 O O . ASP A 1 186 ? -11.226 -4.338 27.860 1.00 91.56 186 ASP A O 1
ATOM 1383 N N . PHE A 1 187 ? -9.244 -4.039 26.832 1.00 85.75 187 PHE A N 1
ATOM 1384 C CA . PHE A 1 187 ? -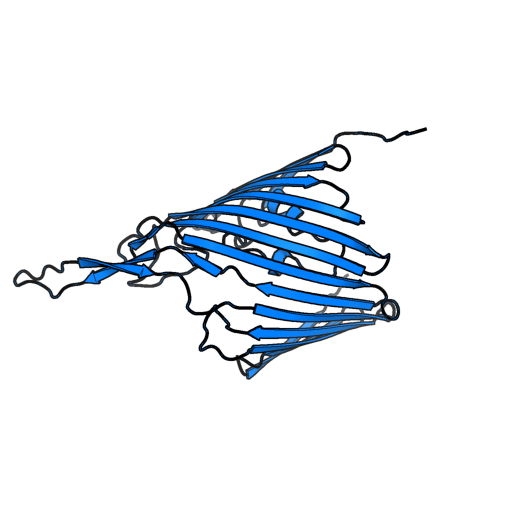8.640 -5.262 27.355 1.00 85.75 187 PHE A CA 1
ATOM 1385 C C . PHE A 1 187 ? -8.459 -5.169 28.874 1.00 85.75 187 PHE A C 1
ATOM 1387 O O . PHE A 1 187 ? -8.754 -6.132 29.584 1.00 85.75 187 PHE A O 1
ATOM 1394 N N . THR A 1 188 ? -8.030 -4.005 29.371 1.00 84.88 188 THR A N 1
ATOM 1395 C CA . THR A 1 188 ? -8.004 -3.692 30.805 1.00 84.88 188 THR A CA 1
ATOM 1396 C C . THR A 1 188 ? -8.989 -2.596 31.193 1.00 84.88 188 THR A C 1
ATOM 1398 O O . THR A 1 188 ? -9.629 -2.774 32.223 1.00 84.88 188 THR A O 1
ATOM 1401 N N . ASP A 1 189 ? -9.092 -1.527 30.392 1.00 87.31 189 ASP A N 1
ATOM 1402 C CA . ASP A 1 189 ? -10.045 -0.393 30.422 1.00 87.31 189 ASP A CA 1
ATOM 1403 C C . ASP A 1 189 ? -9.344 0.816 29.775 1.00 87.31 189 ASP A C 1
ATOM 1405 O O . ASP A 1 189 ? -8.178 1.090 30.103 1.00 87.31 189 ASP A O 1
ATOM 1409 N N . GLY A 1 190 ? -10.015 1.509 28.849 1.00 85.88 190 GLY A N 1
ATOM 1410 C CA . GLY A 1 190 ? -9.455 2.674 28.153 1.00 85.88 190 GLY A CA 1
ATOM 1411 C C . GLY A 1 190 ? -8.222 2.353 27.299 1.00 85.88 190 GLY A C 1
ATOM 1412 O O . GLY A 1 190 ? -7.363 3.212 27.082 1.00 85.88 190 GLY A O 1
ATOM 1413 N N . ASP A 1 191 ? -8.082 1.099 26.861 1.00 92.44 191 ASP A N 1
ATOM 1414 C CA . ASP A 1 191 ? -6.948 0.625 26.076 1.00 92.44 191 ASP A CA 1
ATOM 1415 C C . ASP A 1 191 ? -7.352 -0.080 24.780 1.00 92.44 191 ASP A C 1
ATOM 1417 O O . ASP A 1 191 ? -8.441 -0.624 24.635 1.00 92.44 191 ASP A O 1
ATOM 1421 N N . GLU A 1 192 ? -6.449 -0.071 23.806 1.00 93.25 192 GLU A N 1
ATOM 1422 C CA . GLU A 1 192 ? -6.600 -0.786 22.547 1.00 93.25 192 GLU A CA 1
ATOM 1423 C C . GLU A 1 192 ? -5.317 -1.552 22.236 1.00 93.25 192 GLU A C 1
ATOM 1425 O O . GLU A 1 192 ? -4.233 -0.972 22.131 1.00 93.25 192 GLU A O 1
ATOM 1430 N N . LEU A 1 193 ? -5.450 -2.866 22.071 1.00 94.50 193 LEU A N 1
ATOM 1431 C CA . LEU A 1 193 ? -4.393 -3.766 21.633 1.00 94.50 193 LEU A CA 1
ATOM 1432 C C . LEU A 1 193 ? -4.708 -4.240 20.218 1.00 94.50 193 LEU A C 1
ATOM 1434 O O . LEU A 1 193 ? -5.752 -4.835 19.977 1.00 94.50 193 LEU A O 1
ATOM 1438 N N . THR A 1 194 ? -3.798 -4.021 19.279 1.00 94.25 194 THR A N 1
ATOM 1439 C CA . THR A 1 194 ? -3.951 -4.473 17.896 1.00 94.25 194 THR A CA 1
ATOM 1440 C C . THR A 1 194 ? -2.814 -5.394 17.505 1.00 94.25 194 THR A C 1
ATOM 1442 O O . THR A 1 194 ? -1.659 -5.095 17.784 1.00 94.25 194 THR A O 1
ATOM 1445 N N . PHE A 1 195 ? -3.131 -6.488 16.823 1.00 95.62 195 PHE A N 1
ATOM 1446 C CA . PHE A 1 195 ? -2.178 -7.377 16.167 1.00 95.62 195 PHE A CA 1
ATOM 1447 C C . PHE A 1 195 ? -2.353 -7.281 14.661 1.00 95.62 195 PHE A C 1
ATOM 1449 O O . PHE A 1 195 ? -3.477 -7.128 14.178 1.00 95.62 195 PHE A O 1
ATOM 1456 N N . PHE A 1 196 ? -1.262 -7.416 13.916 1.00 94.75 196 PHE A N 1
ATOM 1457 C CA . PHE A 1 196 ? -1.326 -7.460 12.463 1.00 94.75 196 PHE A CA 1
ATOM 1458 C C . PHE A 1 196 ? -0.358 -8.483 11.878 1.00 94.75 196 PHE A C 1
ATOM 1460 O O . PHE A 1 196 ? 0.712 -8.752 12.430 1.00 94.75 196 PHE A O 1
ATOM 1467 N N . VAL A 1 197 ? -0.743 -9.009 10.720 1.00 97.31 197 VAL A N 1
ATOM 1468 C CA . VAL A 1 197 ? 0.142 -9.680 9.773 1.00 97.31 197 VAL A CA 1
ATOM 1469 C C . VAL A 1 197 ? -0.149 -9.136 8.382 1.00 97.31 197 VAL A C 1
ATOM 1471 O O . VAL A 1 197 ? -1.308 -9.025 7.986 1.00 97.31 197 VAL A O 1
ATOM 1474 N N . SER A 1 198 ? 0.884 -8.786 7.634 1.00 96.81 198 SER A N 1
ATOM 1475 C CA . SER A 1 198 ? 0.745 -8.304 6.269 1.00 96.81 198 SER A CA 1
ATOM 1476 C C . SER A 1 198 ? 1.862 -8.806 5.375 1.00 96.81 198 SER A C 1
ATOM 1478 O O . SER A 1 198 ? 2.972 -9.104 5.813 1.00 96.81 198 SER A O 1
ATOM 1480 N N . GLN A 1 199 ? 1.544 -8.883 4.093 1.00 97.25 199 GLN A N 1
ATOM 1481 C CA . GLN A 1 199 ? 2.501 -8.998 3.013 1.00 97.25 199 GLN A CA 1
ATOM 1482 C C . GLN A 1 199 ? 2.313 -7.761 2.130 1.00 97.25 199 GLN A C 1
ATOM 1484 O O . GLN A 1 199 ? 1.227 -7.607 1.554 1.00 97.25 199 GLN A O 1
ATOM 1489 N N . PRO A 1 200 ? 3.339 -6.902 2.000 1.00 95.38 200 PRO A N 1
ATOM 1490 C CA . PRO A 1 200 ? 3.346 -5.830 1.011 1.00 95.38 200 PRO A CA 1
ATOM 1491 C C . PRO A 1 200 ? 3.116 -6.352 -0.413 1.00 95.38 200 PRO A C 1
ATOM 1493 O O . PRO A 1 200 ? 3.134 -7.563 -0.665 1.00 95.38 200 PRO A O 1
ATOM 1496 N N . ASP A 1 201 ? 2.881 -5.439 -1.355 1.00 95.69 201 ASP A N 1
ATOM 1497 C CA . ASP A 1 201 ? 2.633 -5.834 -2.739 1.00 95.69 201 ASP A CA 1
ATOM 1498 C C . ASP A 1 201 ? 3.830 -6.580 -3.332 1.00 95.69 201 ASP A C 1
ATOM 1500 O O . ASP A 1 201 ? 4.916 -6.026 -3.472 1.00 95.69 201 ASP A O 1
ATOM 1504 N N . ARG A 1 202 ? 3.614 -7.849 -3.692 1.00 96.81 202 ARG A N 1
ATOM 1505 C CA . ARG A 1 202 ? 4.645 -8.728 -4.242 1.00 96.81 202 ARG A CA 1
ATOM 1506 C C . ARG A 1 202 ? 4.302 -9.110 -5.669 1.00 96.81 202 ARG A C 1
ATOM 1508 O O . ARG A 1 202 ? 3.261 -9.726 -5.915 1.00 96.81 202 ARG A O 1
ATOM 1515 N N . VAL A 1 203 ? 5.234 -8.873 -6.589 1.00 97.88 203 VAL A N 1
ATOM 1516 C CA . VAL A 1 203 ? 5.170 -9.426 -7.947 1.00 97.88 203 VAL A CA 1
ATOM 1517 C C . VAL A 1 203 ? 5.273 -10.956 -7.899 1.00 97.88 203 VAL A C 1
ATOM 1519 O O . VAL A 1 203 ? 6.085 -11.531 -7.182 1.00 97.88 203 VAL A O 1
ATOM 1522 N N . SER A 1 204 ? 4.417 -11.639 -8.645 1.00 97.62 204 SER A N 1
ATOM 1523 C CA . SER A 1 204 ? 4.341 -13.104 -8.737 1.00 97.62 204 SER A CA 1
ATOM 1524 C C . SER A 1 204 ? 4.682 -13.634 -10.126 1.00 97.62 204 SER A C 1
ATOM 1526 O O . SER A 1 204 ? 4.970 -14.814 -10.269 1.00 97.62 204 SER A O 1
ATOM 1528 N N . ASP A 1 205 ? 4.623 -12.778 -11.143 1.00 97.81 205 ASP A N 1
ATOM 1529 C CA . ASP A 1 205 ? 4.884 -13.104 -12.543 1.00 97.81 205 ASP A CA 1
ATOM 1530 C C . ASP A 1 205 ? 5.070 -11.793 -13.318 1.00 97.81 205 ASP A C 1
ATOM 1532 O O . ASP A 1 205 ? 4.597 -10.740 -12.883 1.00 97.81 205 ASP A O 1
ATOM 1536 N N . GLY A 1 206 ? 5.716 -11.864 -14.475 1.00 97.75 206 GLY A N 1
ATOM 1537 C CA . GLY A 1 206 ? 5.961 -10.732 -15.360 1.00 97.75 206 GLY A CA 1
ATOM 1538 C C . GLY A 1 206 ? 7.437 -10.495 -15.633 1.00 97.75 206 GLY A C 1
ATOM 1539 O O . GLY A 1 206 ? 8.326 -10.979 -14.933 1.00 97.75 206 GLY A O 1
ATOM 1540 N N . TRP A 1 207 ? 7.705 -9.739 -16.692 1.00 97.50 207 TRP A N 1
ATOM 1541 C CA . TRP A 1 207 ? 9.070 -9.469 -17.126 1.00 97.50 207 TRP A CA 1
ATOM 1542 C C . TRP A 1 207 ? 9.280 -8.010 -17.495 1.00 97.50 207 TRP A C 1
ATOM 1544 O O . TRP A 1 207 ? 8.365 -7.330 -17.960 1.00 97.50 207 TRP A O 1
ATOM 1554 N N . LEU A 1 208 ? 10.525 -7.572 -17.337 1.00 97.69 208 LEU A N 1
ATOM 1555 C CA . LEU A 1 208 ? 11.038 -6.278 -17.762 1.00 97.69 208 LEU A CA 1
ATOM 1556 C C . LEU A 1 208 ? 12.059 -6.487 -18.879 1.00 97.69 208 LEU A C 1
ATOM 1558 O O . LEU A 1 208 ? 13.009 -7.256 -18.726 1.00 97.69 208 LEU A O 1
ATOM 1562 N N . ALA A 1 209 ? 11.876 -5.818 -20.013 1.00 97.69 209 ALA A N 1
ATOM 1563 C CA . ALA A 1 209 ? 12.892 -5.805 -21.057 1.00 97.69 209 ALA A CA 1
ATOM 1564 C C . ALA A 1 209 ? 14.066 -4.922 -20.626 1.00 97.69 209 ALA A C 1
ATOM 1566 O O . ALA A 1 209 ? 13.869 -3.780 -20.227 1.00 97.69 209 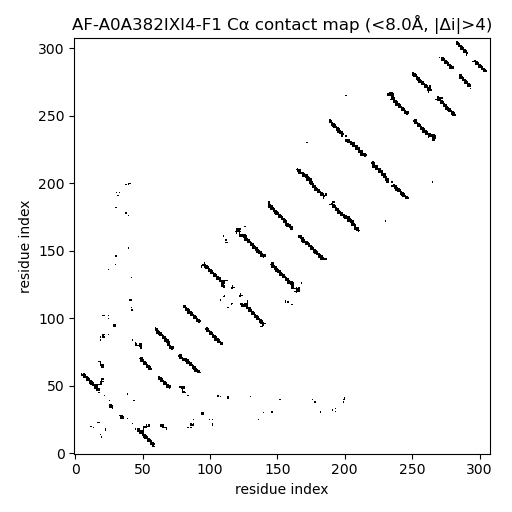ALA A O 1
ATOM 1567 N N . ILE A 1 210 ? 15.288 -5.422 -20.781 1.00 96.88 210 ILE A N 1
ATOM 1568 C CA . ILE A 1 210 ? 16.527 -4.661 -20.633 1.00 96.88 210 ILE A CA 1
ATOM 1569 C C . ILE A 1 210 ? 17.266 -4.681 -21.968 1.00 96.88 210 ILE A C 1
ATOM 1571 O O . ILE A 1 210 ? 17.508 -5.742 -22.549 1.00 96.88 210 ILE A O 1
ATOM 1575 N N . ARG A 1 211 ? 17.618 -3.498 -22.466 1.00 94.88 211 ARG A N 1
ATOM 1576 C CA . ARG A 1 211 ? 18.393 -3.289 -23.687 1.00 94.88 211 ARG A CA 1
ATOM 1577 C C . ARG A 1 211 ? 19.874 -3.285 -23.335 1.00 94.88 211 ARG A C 1
ATOM 1579 O O . ARG A 1 211 ? 20.335 -2.449 -22.565 1.00 94.88 211 ARG A O 1
ATOM 1586 N N . LEU A 1 212 ? 20.616 -4.207 -23.927 1.00 93.69 212 LEU A N 1
ATOM 1587 C CA . LEU A 1 212 ? 22.046 -4.377 -23.717 1.00 93.69 212 LEU A CA 1
ATOM 1588 C C . LEU A 1 212 ? 22.796 -3.896 -24.965 1.00 93.69 212 LEU A C 1
ATOM 1590 O O . LEU A 1 212 ? 22.557 -4.452 -26.047 1.00 93.69 212 LEU A O 1
ATOM 1594 N N . PRO A 1 213 ? 23.665 -2.875 -24.851 1.00 91.19 213 PRO A N 1
ATOM 1595 C CA . PRO A 1 213 ? 24.468 -2.411 -25.975 1.00 91.19 213 PRO A CA 1
ATOM 1596 C C . PRO A 1 213 ? 25.490 -3.475 -26.386 1.00 91.19 213 PRO A C 1
ATOM 1598 O O . PRO A 1 213 ? 26.091 -4.140 -25.541 1.00 91.19 213 PRO A O 1
ATOM 1601 N N . SER A 1 214 ? 25.706 -3.620 -27.690 1.00 89.69 214 SER A N 1
ATOM 1602 C CA . SER A 1 214 ? 26.831 -4.371 -28.239 1.00 89.69 214 SER A CA 1
ATOM 1603 C C . SER A 1 214 ? 28.101 -3.521 -28.252 1.00 89.69 214 SER A C 1
ATOM 1605 O O . SER A 1 214 ? 28.072 -2.310 -28.028 1.00 89.69 214 SER A O 1
ATOM 1607 N N . LEU A 1 215 ? 29.227 -4.146 -28.604 1.00 90.50 215 LEU A N 1
ATOM 1608 C CA . LEU A 1 215 ? 30.395 -3.391 -29.049 1.00 90.50 215 LEU A CA 1
ATOM 1609 C C . LEU A 1 215 ? 30.036 -2.553 -30.281 1.00 90.50 215 LEU A C 1
ATOM 1611 O O . LEU A 1 215 ? 29.157 -2.932 -31.066 1.00 90.50 215 LEU A O 1
ATOM 1615 N N . ALA A 1 216 ? 30.722 -1.422 -30.425 1.00 92.12 216 ALA A N 1
ATOM 1616 C CA . ALA A 1 216 ? 30.609 -0.602 -31.615 1.00 92.12 216 ALA A CA 1
ATOM 1617 C C . ALA A 1 216 ? 31.194 -1.354 -32.818 1.00 92.12 216 ALA A C 1
ATOM 1619 O O . ALA A 1 216 ? 32.257 -1.971 -32.711 1.00 92.12 216 ALA A O 1
ATOM 1620 N N . ASP A 1 217 ? 30.506 -1.301 -33.953 1.00 92.19 217 ASP A N 1
ATOM 1621 C CA . ASP A 1 217 ? 31.048 -1.816 -35.207 1.00 92.19 217 ASP A CA 1
ATOM 1622 C C . ASP A 1 217 ? 32.190 -0.920 -35.739 1.00 92.19 217 ASP A C 1
ATOM 1624 O O . ASP A 1 217 ? 32.517 0.130 -35.177 1.00 92.19 217 ASP A O 1
ATOM 1628 N N . HIS A 1 218 ? 32.813 -1.317 -36.854 1.00 91.88 218 HIS A N 1
ATOM 1629 C CA . HIS A 1 218 ? 33.879 -0.531 -37.492 1.00 91.88 218 HIS A CA 1
ATOM 1630 C C . HIS A 1 218 ? 33.433 0.882 -37.917 1.00 91.88 218 HIS A C 1
ATOM 1632 O O . HIS A 1 218 ? 34.272 1.773 -38.057 1.00 91.88 218 HIS A O 1
ATOM 1638 N N . SER A 1 219 ? 32.128 1.100 -38.090 1.00 94.25 219 SER A N 1
ATOM 1639 C CA . SER A 1 219 ? 31.509 2.387 -38.416 1.00 94.25 219 SER A CA 1
ATOM 1640 C C . SER A 1 219 ? 31.085 3.182 -37.174 1.00 94.25 219 SER A C 1
ATOM 1642 O O . SER A 1 219 ? 30.521 4.264 -37.314 1.00 94.25 219 SER A O 1
ATOM 1644 N N . ARG A 1 220 ? 31.418 2.697 -35.969 1.00 87.50 220 ARG A N 1
ATOM 1645 C CA . ARG A 1 220 ? 31.062 3.271 -34.662 1.00 87.50 220 ARG A CA 1
ATOM 1646 C C . ARG A 1 220 ? 29.562 3.230 -34.338 1.00 87.50 220 ARG A C 1
ATOM 1648 O O . ARG A 1 220 ? 29.118 3.973 -33.465 1.00 87.50 220 ARG A O 1
ATOM 1655 N N . ASN A 1 221 ? 28.786 2.354 -34.978 1.00 91.94 221 ASN A N 1
ATOM 1656 C CA . ASN A 1 221 ? 27.390 2.127 -34.606 1.00 91.94 221 ASN A CA 1
ATOM 1657 C C . ASN A 1 221 ? 27.300 1.135 -33.446 1.00 91.94 221 ASN A C 1
ATOM 1659 O O . ASN A 1 221 ? 27.981 0.110 -33.439 1.00 91.94 221 ASN A O 1
ATOM 1663 N N . ILE A 1 222 ? 26.409 1.407 -32.494 1.00 88.56 222 ILE A N 1
ATOM 1664 C CA . ILE A 1 222 ? 26.118 0.514 -31.369 1.00 88.56 222 ILE A CA 1
ATOM 1665 C C . ILE A 1 222 ? 24.759 -0.136 -31.627 1.00 88.56 222 ILE A C 1
ATOM 1667 O O . ILE A 1 222 ? 23.739 0.549 -31.705 1.00 88.56 222 ILE A O 1
ATOM 1671 N N . SER A 1 223 ? 24.742 -1.462 -31.761 1.00 90.62 223 SER A N 1
ATOM 1672 C CA . SER A 1 223 ? 23.500 -2.235 -31.821 1.00 90.62 223 SER A CA 1
ATOM 1673 C C . SER A 1 223 ? 23.034 -2.613 -30.413 1.00 90.62 223 SER A C 1
ATOM 1675 O O . SER A 1 223 ? 23.806 -2.556 -29.457 1.00 90.62 223 SER A O 1
ATOM 1677 N N . TYR A 1 224 ? 21.767 -2.996 -30.266 1.00 90.50 224 TYR A N 1
ATOM 1678 C CA . TYR A 1 224 ? 21.200 -3.371 -28.973 1.00 90.50 224 TYR A CA 1
ATOM 1679 C C . TYR A 1 224 ? 20.507 -4.721 -29.072 1.00 90.50 224 TYR A C 1
ATOM 1681 O O . TYR A 1 224 ? 19.685 -4.942 -29.960 1.00 90.50 224 TYR A O 1
ATOM 1689 N N . SER A 1 225 ? 20.791 -5.595 -28.112 1.00 93.06 225 SER A N 1
ATOM 1690 C CA . SER A 1 225 ? 20.000 -6.802 -27.871 1.00 93.06 225 SER A CA 1
ATOM 1691 C C . SER A 1 225 ? 19.026 -6.559 -26.720 1.00 93.06 225 SER A C 1
ATOM 1693 O O . SER A 1 225 ? 19.275 -5.714 -25.864 1.00 93.06 225 SER A O 1
ATOM 1695 N N . THR A 1 226 ? 17.894 -7.263 -26.700 1.00 94.75 226 THR A N 1
ATOM 1696 C CA . THR A 1 226 ? 16.916 -7.162 -25.605 1.00 94.75 226 THR A CA 1
ATOM 1697 C C . THR A 1 226 ? 16.887 -8.466 -24.829 1.00 94.75 226 THR A C 1
ATOM 1699 O O . THR A 1 226 ? 16.736 -9.534 -25.420 1.00 94.75 226 THR A O 1
ATOM 1702 N N . LYS A 1 227 ? 17.004 -8.377 -23.504 1.00 96.06 227 LYS A N 1
ATOM 1703 C CA . LYS A 1 227 ? 16.857 -9.500 -22.582 1.00 96.06 227 LYS A CA 1
ATOM 1704 C C . LYS A 1 227 ? 15.659 -9.252 -21.675 1.00 96.06 227 LYS A C 1
ATOM 1706 O O . LYS A 1 227 ? 15.556 -8.187 -21.080 1.00 96.06 227 LYS A O 1
ATOM 1711 N N . ASN A 1 228 ? 14.788 -10.244 -21.540 1.00 96.81 228 ASN A N 1
ATOM 1712 C CA . ASN A 1 228 ? 13.687 -10.186 -20.584 1.00 96.81 228 ASN A CA 1
ATOM 1713 C C . ASN A 1 228 ? 14.180 -10.679 -19.222 1.00 96.81 228 ASN A C 1
ATOM 1715 O O . ASN A 1 228 ? 14.703 -11.790 -19.111 1.00 96.81 228 ASN A O 1
ATOM 1719 N N . VAL A 1 229 ? 14.035 -9.839 -18.205 1.00 96.50 229 VAL A N 1
ATOM 1720 C CA . VAL A 1 229 ? 14.354 -10.142 -16.809 1.00 96.50 229 VAL A CA 1
ATOM 1721 C C . VAL A 1 229 ? 13.053 -10.472 -16.090 1.00 96.50 229 VAL A C 1
ATOM 1723 O O . VAL A 1 229 ? 12.092 -9.713 -16.198 1.00 96.50 229 VAL A O 1
ATOM 1726 N N . ASN A 1 230 ? 13.014 -11.606 -15.390 1.00 96.50 230 ASN A N 1
ATOM 1727 C CA . ASN A 1 230 ? 11.881 -11.966 -14.538 1.00 96.50 230 ASN A CA 1
ATOM 1728 C C . ASN A 1 230 ? 11.797 -10.984 -13.360 1.00 96.50 230 ASN A C 1
ATOM 1730 O O . ASN A 1 230 ? 12.815 -10.716 -12.725 1.00 96.50 230 ASN A O 1
ATOM 1734 N N . LEU A 1 231 ? 10.602 -10.459 -13.094 1.00 96.56 231 LEU A N 1
ATOM 1735 C CA . LEU A 1 231 ? 10.343 -9.555 -11.973 1.00 96.56 231 LEU A CA 1
ATOM 1736 C C . LEU A 1 231 ? 9.891 -10.284 -10.703 1.00 96.56 231 LEU A C 1
ATOM 1738 O O . LEU A 1 231 ? 9.750 -9.644 -9.665 1.00 96.56 231 LEU A O 1
ATOM 1742 N N . GLU A 1 232 ? 9.652 -11.598 -10.758 1.00 97.44 232 GLU A N 1
ATOM 1743 C CA . GLU A 1 232 ? 9.350 -12.365 -9.553 1.00 97.44 232 GLU A CA 1
ATOM 1744 C C . GLU A 1 232 ? 10.562 -12.375 -8.595 1.00 97.44 232 GLU A C 1
ATOM 1746 O O . GLU A 1 232 ? 11.636 -12.861 -8.969 1.00 97.44 232 GLU A O 1
ATOM 1751 N N . PRO A 1 233 ? 10.411 -11.877 -7.354 1.00 96.12 233 PRO A N 1
ATOM 1752 C CA . PRO A 1 233 ? 11.483 -11.875 -6.372 1.00 96.12 233 PRO A CA 1
ATOM 1753 C C . PRO A 1 233 ? 11.669 -13.267 -5.748 1.00 96.12 233 PRO A C 1
ATOM 1755 O O . PRO A 1 233 ? 10.746 -14.084 -5.702 1.00 96.12 233 PRO A O 1
ATOM 1758 N N . ASN A 1 234 ? 12.863 -13.540 -5.219 1.00 96.19 234 ASN A N 1
ATOM 1759 C CA . ASN A 1 234 ? 13.227 -14.864 -4.699 1.00 96.19 234 ASN A CA 1
ATOM 1760 C C . ASN A 1 234 ? 12.624 -15.192 -3.317 1.00 96.19 234 ASN A C 1
ATOM 1762 O O . ASN A 1 234 ? 12.633 -16.354 -2.916 1.00 96.19 234 ASN A O 1
ATOM 1766 N N . GLY A 1 235 ? 12.089 -14.203 -2.601 1.00 96.62 235 GLY A N 1
ATOM 1767 C CA . GLY A 1 235 ? 11.463 -14.350 -1.290 1.00 96.62 235 GLY A CA 1
ATOM 1768 C C . GLY A 1 235 ? 10.053 -13.781 -1.228 1.00 96.62 235 GLY A C 1
ATOM 1769 O O . GLY A 1 235 ? 9.476 -13.330 -2.219 1.00 96.62 235 GLY A O 1
ATOM 1770 N N . ARG A 1 236 ? 9.467 -13.831 -0.032 1.00 96.94 236 ARG A N 1
ATOM 1771 C CA . ARG A 1 236 ? 8.147 -13.272 0.271 1.00 96.94 236 ARG A CA 1
ATOM 1772 C C . ARG A 1 236 ? 8.212 -12.595 1.621 1.00 96.94 236 ARG A C 1
ATOM 1774 O O . ARG A 1 236 ? 8.496 -13.265 2.613 1.00 96.94 236 ARG A O 1
ATOM 1781 N N . GLU A 1 237 ? 7.960 -11.294 1.609 1.00 97.25 237 GLU A N 1
ATOM 1782 C CA . GLU A 1 237 ? 8.028 -10.474 2.815 1.00 97.25 237 GLU A CA 1
ATOM 1783 C C . GLU A 1 237 ? 6.800 -10.724 3.675 1.00 97.25 237 GLU A C 1
ATOM 1785 O O . GLU A 1 237 ? 5.683 -10.695 3.165 1.00 97.25 237 GLU A O 1
ATOM 1790 N N . PHE A 1 238 ? 7.006 -10.937 4.969 1.00 97.25 238 PHE A N 1
ATOM 1791 C CA . PHE A 1 238 ? 5.921 -10.923 5.939 1.00 97.25 238 PHE A CA 1
ATOM 1792 C C . PHE A 1 238 ? 6.270 -9.989 7.079 1.00 97.25 238 PHE A C 1
ATOM 1794 O O . PHE A 1 238 ? 7.312 -10.149 7.724 1.00 97.25 238 PHE A O 1
ATOM 1801 N N . ASN A 1 239 ? 5.341 -9.081 7.343 1.00 95.88 239 ASN A N 1
ATOM 1802 C CA . ASN A 1 239 ? 5.398 -8.106 8.410 1.00 95.88 239 ASN A CA 1
ATOM 1803 C C . ASN A 1 239 ? 4.386 -8.507 9.468 1.00 95.88 239 ASN A C 1
ATOM 1805 O O . ASN A 1 239 ? 3.218 -8.739 9.172 1.00 95.88 239 ASN A O 1
ATOM 1809 N N . TYR A 1 240 ? 4.835 -8.614 10.706 1.00 95.56 240 TYR A N 1
ATOM 1810 C CA . TYR A 1 240 ? 3.999 -8.995 11.832 1.00 95.56 240 TYR A CA 1
ATOM 1811 C C . TYR A 1 240 ? 4.315 -8.110 13.021 1.00 95.56 240 TYR A C 1
ATOM 1813 O O . TYR A 1 240 ? 5.443 -7.651 13.201 1.00 95.56 240 TYR A O 1
ATOM 1821 N N . GLY A 1 241 ? 3.314 -7.844 13.844 1.00 95.19 241 GLY A N 1
ATOM 1822 C CA . GLY A 1 241 ? 3.522 -6.970 14.978 1.00 95.19 241 GLY A CA 1
ATOM 1823 C C . GLY A 1 241 ? 2.280 -6.740 15.801 1.00 95.19 241 GLY A C 1
ATOM 1824 O O . GLY A 1 241 ? 1.212 -7.306 15.558 1.00 95.19 241 GLY A O 1
ATOM 1825 N N . PHE A 1 242 ? 2.456 -5.879 16.791 1.00 94.44 242 PHE A N 1
ATOM 1826 C CA . PHE A 1 242 ? 1.383 -5.424 17.646 1.00 94.44 242 PHE A CA 1
ATOM 1827 C C . PHE A 1 242 ? 1.549 -3.947 17.992 1.00 94.44 242 PHE A C 1
ATOM 1829 O O . PHE A 1 242 ? 2.654 -3.398 17.974 1.00 94.44 242 PHE A O 1
ATOM 1836 N N . SER A 1 243 ? 0.444 -3.310 18.343 1.00 93.69 243 SER A N 1
ATOM 1837 C CA . SER A 1 243 ? 0.414 -1.981 18.933 1.00 93.69 243 SER A CA 1
ATOM 1838 C C . SER A 1 243 ? -0.505 -1.961 20.138 1.00 93.69 243 SER A C 1
ATOM 1840 O O . SER A 1 243 ? -1.549 -2.600 20.129 1.00 93.69 243 SER A O 1
ATOM 1842 N N . TYR A 1 244 ? -0.128 -1.202 21.152 1.00 94.00 244 TYR A N 1
ATOM 1843 C CA . TYR A 1 244 ? -0.905 -0.978 22.353 1.00 94.00 244 TYR A CA 1
ATOM 1844 C C . TYR A 1 244 ? -1.031 0.519 22.592 1.00 94.00 244 TYR A C 1
ATOM 1846 O O . TYR A 1 244 ? -0.027 1.231 22.552 1.00 94.00 244 TYR A O 1
ATOM 1854 N N . LYS A 1 245 ? -2.242 0.995 22.849 1.00 93.75 245 LYS A N 1
ATOM 1855 C CA . LYS A 1 245 ? -2.522 2.378 23.231 1.00 93.75 245 LYS A CA 1
ATOM 1856 C C . LYS A 1 245 ? -3.369 2.357 24.492 1.00 93.75 245 LYS A C 1
ATOM 1858 O O . LYS A 1 245 ? -4.324 1.594 24.542 1.00 93.75 245 LYS A O 1
ATOM 1863 N N . LYS A 1 246 ? -3.035 3.175 25.485 1.00 94.69 246 LYS A N 1
ATOM 1864 C CA . LYS A 1 246 ? -3.824 3.312 26.710 1.00 94.69 246 LYS A CA 1
ATOM 1865 C C . LYS A 1 246 ? -3.929 4.762 27.126 1.00 94.69 246 LYS A C 1
ATOM 1867 O O . LYS A 1 246 ? -2.903 5.421 27.303 1.00 94.69 246 LYS A O 1
ATOM 1872 N N . ASP A 1 247 ? -5.155 5.197 27.357 1.00 93.44 247 ASP A N 1
ATOM 1873 C CA . ASP A 1 247 ? -5.439 6.450 28.034 1.00 93.44 247 ASP A CA 1
ATOM 1874 C C . ASP A 1 247 ? -5.357 6.182 29.545 1.00 93.44 247 ASP A C 1
ATOM 1876 O O . ASP A 1 247 ? -6.147 5.438 30.122 1.00 93.44 247 ASP A O 1
ATOM 1880 N N . LEU A 1 248 ? -4.299 6.688 30.185 1.00 92.00 248 LEU A N 1
ATOM 1881 C CA . LEU A 1 248 ? -4.086 6.559 31.631 1.00 92.00 248 LEU A CA 1
ATOM 1882 C C . LEU A 1 248 ? -4.933 7.568 32.411 1.00 92.00 248 LEU A C 1
ATOM 1884 O O . LEU A 1 248 ? -5.361 7.280 33.527 1.00 92.00 248 LEU A O 1
ATOM 1888 N N . THR A 1 249 ? -5.126 8.753 31.833 1.00 92.19 249 THR A N 1
ATOM 1889 C CA . THR A 1 249 ? -6.029 9.817 32.288 1.00 92.19 249 THR A CA 1
ATOM 1890 C C . THR A 1 249 ? -6.568 10.557 31.062 1.00 92.19 249 THR A C 1
ATOM 1892 O O . THR A 1 249 ? -6.050 10.363 29.964 1.00 92.19 249 THR A O 1
ATOM 1895 N N . ASP A 1 250 ? -7.530 11.466 31.249 1.00 89.44 250 ASP A N 1
ATOM 1896 C CA . ASP A 1 250 ? -8.071 12.315 30.170 1.00 89.44 250 ASP A CA 1
ATOM 1897 C C . ASP A 1 250 ? -6.993 13.123 29.419 1.00 89.44 250 ASP A C 1
ATOM 1899 O O . ASP A 1 250 ? -7.168 13.475 28.256 1.00 89.44 250 ASP A O 1
ATOM 1903 N N . ASP A 1 251 ? -5.866 13.399 30.082 1.00 94.31 251 ASP A N 1
ATOM 1904 C CA . ASP A 1 251 ? -4.761 14.186 29.535 1.00 94.31 251 ASP A CA 1
ATOM 1905 C C . ASP A 1 251 ? -3.548 13.337 29.131 1.00 94.31 251 ASP A C 1
ATOM 1907 O O . ASP A 1 251 ? -2.647 13.881 28.496 1.00 94.31 251 ASP A O 1
ATOM 1911 N N . LEU A 1 252 ? -3.457 12.061 29.534 1.00 94.19 252 LEU A N 1
ATOM 1912 C CA . LEU A 1 252 ? -2.248 11.240 29.400 1.00 94.19 252 LEU A CA 1
ATOM 1913 C C . LEU A 1 252 ? -2.518 9.937 28.644 1.00 94.19 252 LEU A C 1
ATOM 1915 O O . LEU A 1 252 ? -3.110 9.009 29.191 1.00 94.19 252 LEU A O 1
ATOM 1919 N N . THR A 1 253 ? -1.941 9.814 27.450 1.00 95.00 253 THR A N 1
ATOM 1920 C CA . THR A 1 253 ? -1.967 8.587 26.639 1.00 95.00 253 THR A CA 1
ATOM 1921 C C . THR A 1 253 ? -0.565 8.004 26.508 1.00 95.00 253 THR A C 1
ATOM 1923 O O . THR A 1 253 ? 0.389 8.725 26.204 1.00 95.00 253 THR A O 1
ATOM 1926 N N . LEU A 1 254 ? -0.433 6.686 26.656 1.00 95.00 254 LEU A N 1
ATOM 1927 C CA . LEU A 1 254 ? 0.769 5.936 26.290 1.00 95.00 254 LEU A CA 1
ATOM 1928 C C . LEU A 1 254 ? 0.516 5.080 25.054 1.00 95.00 254 LEU A C 1
ATOM 1930 O O . LEU A 1 254 ? -0.549 4.485 24.904 1.00 95.00 254 LEU A O 1
ATOM 1934 N N . ALA A 1 255 ? 1.522 4.981 24.190 1.00 94.19 255 ALA A N 1
ATOM 1935 C CA . ALA A 1 255 ? 1.482 4.154 22.996 1.00 94.19 255 ALA A CA 1
ATOM 1936 C C . ALA A 1 255 ? 2.769 3.339 22.848 1.00 94.19 255 ALA A C 1
ATOM 1938 O O . ALA A 1 255 ? 3.871 3.835 23.058 1.00 94.19 255 ALA A O 1
ATOM 1939 N N . LEU A 1 256 ? 2.632 2.087 22.440 1.00 94.38 256 LEU A N 1
ATOM 1940 C CA . LEU A 1 256 ? 3.720 1.170 22.132 1.00 94.38 256 LEU A CA 1
ATOM 1941 C C . LEU A 1 256 ? 3.394 0.496 20.799 1.00 94.38 256 LEU A C 1
ATOM 1943 O O . LEU A 1 256 ? 2.258 0.091 20.576 1.00 94.38 256 LEU A O 1
ATOM 1947 N N . LYS A 1 257 ? 4.375 0.327 19.917 1.00 93.75 257 LYS A N 1
ATOM 1948 C CA . LYS A 1 257 ? 4.239 -0.521 18.725 1.00 93.75 257 LYS A CA 1
ATOM 1949 C C . LYS A 1 257 ? 5.519 -1.310 18.533 1.00 93.75 257 LYS A C 1
ATOM 1951 O O . LYS A 1 257 ? 6.607 -0.765 18.684 1.00 93.75 257 LYS A O 1
ATOM 1956 N N . HIS A 1 258 ? 5.396 -2.582 18.199 1.00 94.38 258 HIS A N 1
ATOM 1957 C CA . HIS A 1 258 ? 6.525 -3.411 17.814 1.00 94.38 258 HIS A CA 1
ATOM 1958 C C . HIS A 1 258 ? 6.182 -4.171 16.542 1.00 94.38 258 HIS A C 1
ATOM 1960 O O . HIS A 1 258 ? 5.063 -4.656 16.377 1.00 94.38 258 HIS A O 1
ATOM 1966 N N . SER A 1 259 ? 7.145 -4.255 15.635 1.00 93.75 259 SER A N 1
ATOM 1967 C CA . SER A 1 259 ? 6.983 -4.895 14.338 1.00 93.75 259 SER A CA 1
ATOM 1968 C C . SER A 1 259 ? 8.258 -5.600 13.927 1.00 93.75 259 SER A C 1
ATOM 1970 O O . SER A 1 259 ? 9.361 -5.153 14.250 1.00 93.75 259 SER A O 1
ATOM 1972 N N . ILE A 1 260 ? 8.079 -6.695 13.206 1.00 94.88 260 ILE A N 1
ATOM 1973 C CA . ILE A 1 260 ? 9.141 -7.533 12.691 1.00 94.88 260 ILE A CA 1
ATOM 1974 C C . ILE A 1 260 ? 8.832 -7.801 11.220 1.00 94.88 260 ILE A C 1
ATOM 1976 O O . ILE A 1 260 ? 7.708 -8.172 10.880 1.00 94.88 260 ILE A O 1
ATOM 1980 N N . ALA A 1 2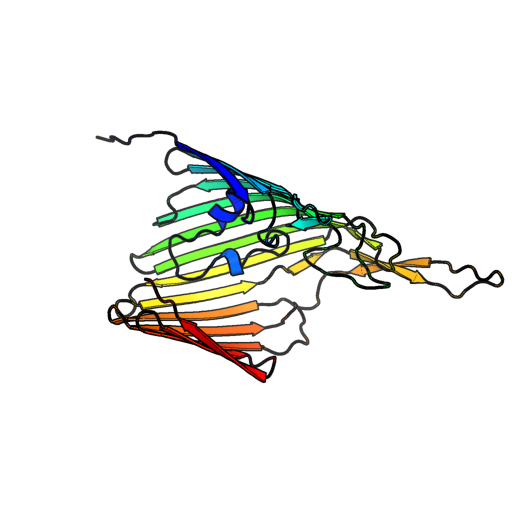61 ? 9.826 -7.595 10.366 1.00 94.69 261 ALA A N 1
ATOM 1981 C CA . ALA A 1 261 ? 9.766 -7.867 8.940 1.00 94.69 261 ALA A CA 1
ATOM 1982 C C . ALA A 1 261 ? 10.742 -8.996 8.607 1.00 94.69 261 ALA A C 1
ATOM 1984 O O . ALA A 1 261 ? 11.929 -8.938 8.940 1.00 94.69 261 ALA A O 1
ATOM 1985 N N . SER A 1 262 ? 10.227 -10.037 7.963 1.00 95.50 262 SER A N 1
ATOM 1986 C CA . SER A 1 262 ? 11.009 -11.162 7.443 1.00 95.50 262 SER A CA 1
ATOM 1987 C C . SER A 1 262 ? 11.052 -11.089 5.924 1.00 95.50 262 SER A C 1
ATOM 1989 O O . SER A 1 262 ? 10.053 -10.706 5.323 1.00 95.50 262 SER A O 1
ATOM 1991 N N . ASN A 1 263 ? 12.166 -11.484 5.302 1.00 95.25 263 ASN A N 1
ATOM 1992 C CA . ASN A 1 263 ? 12.362 -11.406 3.850 1.00 95.25 263 ASN A CA 1
ATOM 1993 C C . ASN A 1 263 ? 12.071 -10.006 3.271 1.00 95.25 263 ASN A C 1
ATOM 1995 O O . ASN A 1 263 ? 11.346 -9.889 2.279 1.00 95.25 263 ASN A O 1
ATOM 1999 N N . GLN A 1 264 ? 12.583 -8.955 3.913 1.00 92.19 264 GLN A N 1
ATOM 2000 C CA . GLN A 1 264 ? 12.366 -7.571 3.507 1.00 92.19 264 GLN A CA 1
ATOM 2001 C C . GLN A 1 264 ? 12.721 -7.344 2.029 1.00 92.19 264 GLN A C 1
ATOM 2003 O O . GLN A 1 264 ? 13.671 -7.930 1.499 1.00 92.19 264 GLN A O 1
ATOM 2008 N N . ASN A 1 265 ? 11.937 -6.501 1.355 1.00 92.12 265 ASN A N 1
ATOM 2009 C CA . ASN A 1 265 ? 11.982 -6.268 -0.089 1.00 92.12 265 ASN A CA 1
ATOM 2010 C C . ASN A 1 265 ? 11.803 -7.563 -0.895 1.00 92.12 265 ASN A C 1
ATOM 2012 O O . ASN A 1 265 ? 12.322 -7.708 -2.002 1.00 92.12 265 ASN A O 1
ATOM 2016 N N . HIS A 1 266 ? 11.090 -8.530 -0.312 1.00 95.88 266 HIS A N 1
ATOM 2017 C CA . HIS A 1 266 ? 10.876 -9.862 -0.865 1.00 95.88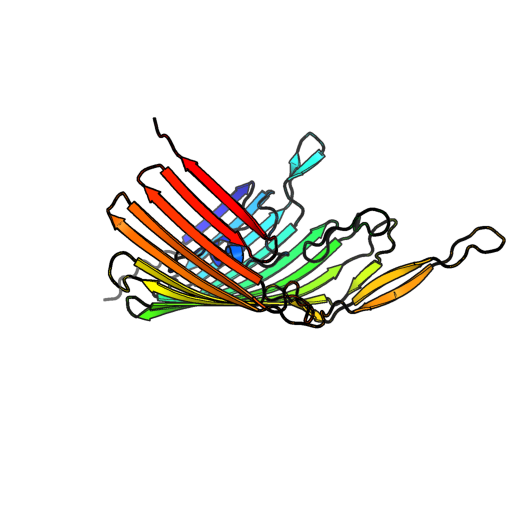 266 HIS A CA 1
ATOM 2018 C C . HIS A 1 266 ? 12.172 -10.637 -1.162 1.00 95.88 266 HIS A C 1
ATOM 2020 O O . HIS A 1 266 ? 12.196 -11.442 -2.091 1.00 95.88 266 HIS A O 1
ATOM 2026 N N . SER A 1 267 ? 13.235 -10.439 -0.375 1.00 95.75 267 SER A N 1
ATOM 2027 C CA . SER A 1 267 ? 14.516 -11.137 -0.554 1.00 95.75 267 SER A CA 1
ATOM 2028 C C . SER A 1 267 ? 14.767 -12.182 0.532 1.00 95.75 267 SER A C 1
ATOM 2030 O O . SER A 1 267 ? 14.777 -11.838 1.712 1.00 95.75 267 SER A O 1
ATOM 2032 N N . ILE A 1 268 ? 15.032 -13.440 0.158 1.00 94.06 268 ILE A N 1
ATOM 2033 C CA . ILE A 1 268 ? 15.419 -14.497 1.124 1.00 94.06 268 ILE A CA 1
ATOM 2034 C C . ILE A 1 268 ? 16.766 -14.243 1.812 1.00 94.06 268 ILE A C 1
ATOM 2036 O O . ILE A 1 268 ? 17.020 -14.802 2.873 1.00 94.06 268 ILE A O 1
ATOM 2040 N N . ASP A 1 269 ? 17.613 -13.398 1.222 1.00 93.56 269 ASP A N 1
ATOM 2041 C CA . ASP A 1 269 ? 18.937 -13.059 1.755 1.00 93.56 269 ASP A CA 1
ATOM 2042 C C . ASP A 1 269 ? 18.889 -11.844 2.697 1.00 93.56 269 ASP A C 1
ATOM 2044 O O . ASP A 1 269 ? 19.918 -11.395 3.204 1.00 93.56 269 ASP A O 1
ATOM 2048 N N . SER A 1 270 ? 17.703 -11.265 2.906 1.00 89.62 270 SER A N 1
ATOM 2049 C CA . SER A 1 270 ? 17.535 -10.127 3.808 1.00 89.62 270 SER A CA 1
ATOM 2050 C C . SER A 1 270 ? 17.571 -10.558 5.274 1.00 89.62 270 SER A C 1
ATOM 2052 O O . SER A 1 270 ? 17.151 -11.652 5.657 1.00 89.62 270 SER A O 1
ATOM 2054 N N . ASN A 1 271 ? 18.060 -9.655 6.120 1.00 88.19 271 ASN A N 1
ATOM 2055 C CA . ASN A 1 271 ? 18.013 -9.846 7.561 1.00 88.19 271 ASN A CA 1
ATOM 2056 C C . ASN A 1 271 ? 16.588 -9.640 8.082 1.00 88.19 271 ASN A C 1
ATOM 2058 O O . ASN A 1 271 ? 15.802 -8.883 7.517 1.00 88.19 271 ASN A O 1
ATOM 2062 N N . ILE A 1 272 ? 16.286 -10.256 9.224 1.00 89.75 272 ILE A N 1
ATOM 2063 C CA . ILE A 1 272 ? 15.065 -9.940 9.964 1.00 89.75 272 ILE A CA 1
ATOM 2064 C C . ILE A 1 272 ? 15.200 -8.530 10.540 1.00 89.75 272 ILE A C 1
ATOM 2066 O O . ILE A 1 272 ? 16.099 -8.251 11.340 1.00 89.75 272 ILE A O 1
ATOM 2070 N N . VAL A 1 273 ? 14.273 -7.654 10.170 1.00 90.38 273 VAL A N 1
ATOM 2071 C CA . VAL A 1 273 ? 14.221 -6.278 10.659 1.00 90.38 273 VAL A CA 1
ATOM 2072 C C . VAL A 1 273 ? 13.235 -6.183 11.804 1.00 90.38 273 VAL A C 1
ATOM 2074 O O . VAL A 1 273 ? 12.147 -6.739 11.750 1.00 90.38 273 VAL A O 1
ATOM 2077 N N . ASN A 1 274 ? 13.616 -5.458 12.850 1.00 91.69 274 ASN A N 1
ATOM 2078 C CA . ASN A 1 274 ? 12.775 -5.213 14.012 1.00 91.69 274 ASN A CA 1
ATOM 2079 C C . ASN A 1 274 ? 12.664 -3.704 14.224 1.00 91.69 274 ASN A C 1
ATOM 2081 O O . ASN A 1 274 ? 13.679 -3.001 14.211 1.00 91.69 274 ASN A O 1
ATOM 2085 N N . SER A 1 275 ? 11.452 -3.219 14.462 1.00 91.38 275 SER A N 1
ATOM 2086 C CA . SER A 1 275 ? 11.186 -1.816 14.763 1.00 91.38 275 SER A CA 1
ATOM 2087 C C . SER A 1 275 ? 10.272 -1.697 15.974 1.00 91.38 275 SER A C 1
ATOM 2089 O O . SER A 1 275 ? 9.235 -2.360 16.050 1.00 91.38 275 SER A O 1
ATOM 2091 N N . SER A 1 276 ? 10.672 -0.854 16.923 1.00 92.88 276 SER A N 1
ATOM 2092 C CA . SER A 1 276 ? 9.917 -0.556 18.139 1.00 92.88 276 SER A CA 1
ATOM 2093 C C . SER A 1 276 ? 9.664 0.938 18.251 1.00 92.88 276 SER A C 1
ATOM 2095 O O . SER A 1 276 ? 10.573 1.742 18.053 1.00 92.88 276 SER A O 1
ATOM 2097 N N . TYR A 1 277 ? 8.450 1.295 18.645 1.00 92.06 277 TYR A N 1
ATOM 2098 C CA . TYR A 1 277 ? 8.018 2.648 18.947 1.00 92.06 277 TYR A CA 1
ATOM 2099 C C . TYR A 1 277 ? 7.478 2.723 20.372 1.00 92.06 277 TYR A C 1
ATOM 2101 O O . TYR A 1 277 ? 6.714 1.852 20.791 1.00 92.06 277 TYR A O 1
ATOM 2109 N N . LEU A 1 278 ? 7.842 3.788 21.082 1.00 94.38 278 LEU A N 1
ATOM 2110 C CA . LEU A 1 278 ? 7.251 4.193 22.351 1.00 94.38 278 LEU A CA 1
ATOM 2111 C C . LEU A 1 278 ? 6.831 5.659 22.248 1.00 94.38 278 LEU A C 1
ATOM 2113 O O . LEU A 1 278 ? 7.630 6.510 21.860 1.00 94.38 278 LEU A O 1
ATOM 2117 N N . GLY A 1 279 ? 5.591 5.951 22.611 1.00 94.25 279 GLY A N 1
ATOM 2118 C CA . GLY A 1 279 ? 4.996 7.274 22.541 1.00 94.25 279 GLY A CA 1
ATOM 2119 C C . GLY A 1 279 ? 4.260 7.650 23.816 1.00 94.25 279 GLY A C 1
ATOM 2120 O O . GLY A 1 279 ? 3.735 6.795 24.528 1.00 94.25 279 GLY A O 1
ATOM 2121 N N . MET A 1 280 ? 4.208 8.949 24.075 1.00 95.25 280 MET A N 1
ATOM 2122 C CA . MET A 1 280 ? 3.425 9.551 25.145 1.00 95.25 280 MET A CA 1
ATOM 2123 C C . MET A 1 280 ? 2.787 10.838 24.633 1.00 95.25 280 MET A C 1
ATOM 2125 O O . MET A 1 280 ? 3.459 11.656 24.003 1.00 95.25 280 MET A O 1
ATOM 2129 N N . ALA A 1 281 ? 1.509 11.032 24.930 1.00 94.19 281 ALA A N 1
ATOM 2130 C CA . ALA A 1 281 ? 0.824 12.305 24.765 1.00 94.19 281 ALA A CA 1
ATOM 2131 C C . ALA A 1 281 ? 0.417 12.821 26.145 1.00 94.19 281 ALA A C 1
ATOM 2133 O O . ALA A 1 281 ? -0.183 12.073 26.909 1.00 94.19 281 ALA A O 1
ATOM 2134 N N . TYR A 1 282 ? 0.767 14.067 26.462 1.00 94.12 282 TYR A N 1
ATOM 2135 C CA . TYR A 1 282 ? 0.307 14.771 27.653 1.00 94.12 282 TYR A CA 1
ATOM 2136 C C . TYR A 1 282 ? -0.228 16.148 27.261 1.00 94.12 282 TYR A C 1
ATOM 2138 O O . TYR A 1 282 ? 0.553 17.016 26.855 1.00 94.12 282 TYR A O 1
ATOM 2146 N N . LYS A 1 283 ? -1.545 16.350 27.380 1.00 91.50 283 LYS A N 1
ATOM 2147 C CA . LYS A 1 283 ? -2.242 17.541 26.862 1.00 91.50 283 LYS A CA 1
ATOM 2148 C C . LYS A 1 283 ? -1.869 17.783 25.392 1.00 91.50 283 LYS A C 1
ATOM 2150 O O . LYS A 1 283 ? -1.986 16.887 24.559 1.00 91.50 283 LYS A O 1
ATOM 2155 N N . ASP A 1 284 ? -1.343 18.962 25.079 1.00 90.38 284 ASP A N 1
ATOM 2156 C CA . ASP A 1 284 ? -0.941 19.342 23.726 1.00 90.38 284 ASP A CA 1
ATOM 2157 C C . ASP A 1 284 ? 0.459 18.856 23.314 1.00 90.38 284 ASP A C 1
ATOM 2159 O O . ASP A 1 284 ? 0.908 19.137 22.200 1.00 90.38 284 ASP A O 1
ATOM 2163 N N . ILE A 1 285 ? 1.180 18.152 24.193 1.00 89.62 285 ILE A N 1
ATOM 2164 C CA . ILE A 1 285 ? 2.552 17.697 23.943 1.00 89.62 285 ILE A CA 1
ATOM 2165 C C . ILE A 1 285 ? 2.547 16.216 23.578 1.00 89.62 285 ILE A C 1
ATOM 2167 O O . ILE A 1 285 ? 2.052 15.380 24.330 1.00 89.62 285 ILE A O 1
ATOM 2171 N N . LYS A 1 286 ? 3.173 15.872 22.451 1.00 92.44 286 LYS A N 1
ATOM 2172 C CA . LYS A 1 286 ? 3.376 14.491 21.999 1.00 92.44 286 LYS A CA 1
ATOM 2173 C C . LYS A 1 286 ? 4.864 14.205 21.837 1.00 92.44 286 LYS A C 1
ATOM 2175 O O . LYS A 1 286 ? 5.577 14.913 21.125 1.00 92.44 286 LYS A O 1
ATOM 2180 N N . LEU A 1 287 ? 5.322 13.139 22.475 1.00 92.12 287 LEU A N 1
ATOM 2181 C CA . LEU A 1 287 ? 6.692 12.643 22.431 1.00 92.12 287 LEU A CA 1
ATOM 2182 C C . LEU A 1 287 ? 6.695 11.222 21.878 1.00 92.12 287 LEU A C 1
ATOM 2184 O O . LEU A 1 287 ? 5.851 10.409 22.246 1.00 92.12 287 LEU A O 1
ATOM 2188 N N . GLY A 1 288 ? 7.648 10.913 21.005 1.00 90.50 288 GLY A N 1
ATOM 2189 C CA . GLY A 1 288 ? 7.789 9.587 20.418 1.00 90.50 288 GLY A CA 1
ATOM 2190 C C . GLY A 1 288 ? 9.242 9.213 20.178 1.00 90.50 288 GLY A C 1
ATOM 2191 O O . GLY A 1 288 ? 10.036 10.038 19.730 1.00 90.50 288 GLY A O 1
ATOM 2192 N N . PHE A 1 289 ? 9.568 7.954 20.439 1.00 88.81 289 PHE A N 1
ATOM 2193 C CA . PHE A 1 289 ? 10.873 7.353 20.199 1.00 88.81 289 PHE A CA 1
ATOM 2194 C C . PHE A 1 289 ? 10.696 6.124 19.317 1.00 88.81 289 PHE A C 1
ATOM 2196 O O . PHE A 1 289 ? 9.885 5.255 19.632 1.00 88.81 289 PHE A O 1
ATOM 2203 N N . VAL A 1 290 ? 11.459 6.042 18.229 1.00 88.12 290 VAL A N 1
ATOM 2204 C CA . VAL A 1 290 ? 11.506 4.889 17.326 1.00 88.12 290 VAL A CA 1
ATOM 2205 C C . VAL A 1 290 ? 12.923 4.334 17.311 1.00 88.12 290 VAL A C 1
ATOM 2207 O O . VAL A 1 290 ? 13.900 5.075 17.197 1.00 88.12 290 VAL A O 1
ATOM 2210 N N . LYS A 1 291 ? 13.040 3.011 17.389 1.00 84.00 291 LYS A N 1
ATOM 2211 C CA . LYS 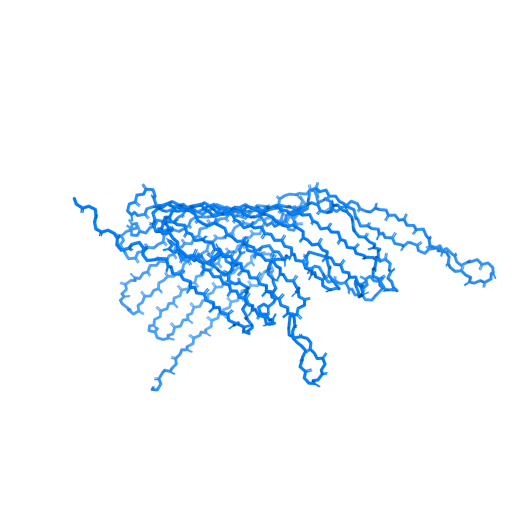A 1 291 ? 14.286 2.284 17.158 1.00 84.00 291 LYS A CA 1
ATOM 2212 C C . LYS A 1 291 ? 14.057 1.252 16.064 1.00 84.00 291 LYS A C 1
ATOM 2214 O O . LYS A 1 291 ? 13.307 0.303 16.285 1.00 84.00 291 LYS A O 1
ATOM 2219 N N . SER A 1 292 ? 14.744 1.412 14.934 1.00 79.19 292 SER A N 1
ATOM 2220 C CA . SER A 1 292 ? 14.815 0.397 13.879 1.00 79.19 292 SER A CA 1
ATOM 2221 C C . SER A 1 292 ? 16.188 -0.274 13.894 1.00 79.19 292 SER A C 1
ATOM 2223 O O . SER A 1 292 ? 17.226 0.386 13.840 1.00 79.19 292 SER A O 1
ATOM 2225 N N . LEU A 1 293 ? 16.200 -1.602 14.000 1.00 62.69 293 LEU A N 1
ATOM 2226 C CA . LEU A 1 293 ? 17.424 -2.407 14.060 1.00 62.69 293 LEU A CA 1
ATOM 2227 C C . LEU A 1 293 ? 18.078 -2.631 12.685 1.00 62.69 293 LEU A C 1
ATOM 2229 O O . LEU A 1 293 ? 19.212 -3.095 12.642 1.00 62.69 293 LEU A O 1
ATOM 2233 N N . GLU A 1 294 ? 17.419 -2.253 11.586 1.00 63.22 294 GLU A N 1
ATOM 2234 C CA . GLU A 1 294 ? 17.982 -2.313 10.227 1.00 63.22 294 GLU A CA 1
ATOM 2235 C C . GLU A 1 294 ? 18.987 -1.185 9.965 1.00 63.22 294 GLU A C 1
ATOM 2237 O O . GLU A 1 294 ? 20.086 -1.412 9.469 1.00 63.22 294 GLU A O 1
ATOM 2242 N N . SER A 1 295 ? 18.629 0.045 10.340 1.00 56.22 295 SER A N 1
ATOM 2243 C CA . SER A 1 295 ? 19.425 1.243 10.055 1.00 56.22 295 SER A CA 1
ATOM 2244 C C . SER A 1 295 ? 20.374 1.632 11.192 1.00 56.22 295 SER A C 1
ATOM 2246 O O . SER A 1 295 ? 21.138 2.584 11.043 1.00 56.22 295 SER A O 1
ATOM 2248 N N . GLN A 1 296 ? 20.299 0.943 12.341 1.00 58.12 296 GLN A N 1
ATOM 2249 C CA . GLN A 1 296 ? 20.891 1.363 13.622 1.00 58.12 296 GLN A CA 1
ATOM 2250 C C . GLN A 1 296 ? 20.525 2.805 14.027 1.00 58.12 296 GLN A C 1
ATOM 2252 O O . GLN A 1 296 ? 21.200 3.405 14.865 1.00 58.12 296 GLN A O 1
ATOM 2257 N N . LYS A 1 297 ? 19.457 3.379 13.454 1.00 56.44 297 LYS A N 1
ATOM 2258 C CA . LYS A 1 297 ? 19.021 4.740 13.766 1.00 56.44 297 LYS A CA 1
ATOM 2259 C C . LYS A 1 297 ? 18.060 4.733 14.948 1.00 56.44 297 LYS A C 1
ATOM 2261 O O . LYS A 1 297 ? 17.132 3.924 15.030 1.00 56.44 297 LYS A O 1
ATOM 2266 N N . LEU A 1 298 ? 18.322 5.651 15.870 1.00 64.88 298 LEU A N 1
ATOM 2267 C CA . LEU A 1 298 ? 17.409 6.036 16.931 1.00 64.88 298 LEU A CA 1
ATOM 2268 C C . LEU A 1 298 ? 16.824 7.389 16.538 1.00 64.88 298 LEU A C 1
ATOM 2270 O O . LEU A 1 298 ? 17.560 8.373 16.487 1.00 64.88 298 LEU A O 1
ATOM 2274 N N . ASP A 1 299 ? 15.519 7.424 16.301 1.00 67.56 299 ASP A N 1
ATOM 2275 C CA . ASP A 1 299 ? 14.817 8.647 15.931 1.00 67.56 299 ASP A CA 1
ATOM 2276 C C . ASP A 1 299 ? 13.894 9.067 17.080 1.00 67.56 299 ASP A C 1
ATOM 2278 O O . ASP A 1 299 ? 13.097 8.275 17.590 1.00 67.56 299 ASP A O 1
ATOM 2282 N N . ALA A 1 300 ? 14.004 10.326 17.503 1.00 72.88 300 ALA A N 1
ATOM 2283 C CA . ALA A 1 300 ? 13.138 10.932 18.509 1.00 72.88 300 ALA A CA 1
ATOM 2284 C C . ALA A 1 300 ? 12.372 12.100 17.883 1.00 72.88 300 ALA A C 1
ATOM 2286 O O . ALA A 1 300 ? 12.961 12.949 17.212 1.00 72.88 300 ALA A O 1
ATOM 2287 N N . LYS A 1 301 ? 11.058 12.154 18.109 1.00 70.19 301 LYS A N 1
ATOM 2288 C CA . LYS A 1 301 ? 10.176 13.205 17.592 1.00 70.19 301 LYS A CA 1
ATOM 2289 C C . LYS A 1 301 ? 9.420 13.867 18.744 1.00 70.19 301 LYS A C 1
ATOM 2291 O O . LYS A 1 301 ? 8.791 13.184 19.550 1.00 70.19 301 LYS A O 1
ATOM 2296 N N . LEU A 1 302 ? 9.460 15.198 18.784 1.00 68.38 302 LEU A N 1
ATOM 2297 C CA . LEU A 1 302 ? 8.634 16.047 19.644 1.00 68.38 302 LEU A CA 1
ATOM 2298 C C . LEU A 1 302 ? 7.663 16.829 18.756 1.00 68.38 302 LEU A C 1
ATOM 2300 O O . LEU A 1 302 ? 8.080 17.450 17.780 1.00 68.38 302 LEU A O 1
ATOM 2304 N N . ALA A 1 303 ? 6.382 16.804 19.103 1.00 65.19 303 ALA A N 1
ATOM 2305 C CA . ALA A 1 303 ? 5.356 17.644 18.503 1.00 65.19 303 ALA A CA 1
ATOM 2306 C C . ALA A 1 303 ? 4.573 18.359 19.611 1.00 65.19 303 ALA A C 1
ATOM 2308 O O . ALA A 1 303 ? 4.283 17.760 20.647 1.00 65.19 303 ALA A O 1
ATOM 2309 N N . TYR A 1 304 ? 4.225 19.626 19.392 1.00 59.72 304 TYR A N 1
ATOM 2310 C CA . TYR A 1 304 ? 3.344 20.387 20.274 1.00 59.72 304 TYR A CA 1
ATOM 2311 C C . TYR A 1 304 ? 2.330 21.173 19.438 1.00 59.72 304 TYR A C 1
ATOM 2313 O O . TYR A 1 304 ? 2.658 21.627 18.340 1.00 59.72 304 TYR A O 1
ATOM 2321 N N . SER A 1 305 ? 1.111 21.335 19.946 1.00 53.59 305 SER A N 1
ATOM 2322 C CA . SER A 1 305 ? 0.124 22.279 19.411 1.00 53.59 305 SER A CA 1
ATOM 2323 C C . SER A 1 305 ? -0.143 23.385 20.427 1.00 53.59 305 SER A C 1
ATOM 2325 O O . SER A 1 305 ? -0.119 23.151 21.627 1.00 53.59 305 SER A O 1
ATOM 2327 N N . TYR A 1 306 ? -0.369 24.609 19.961 1.00 45.38 306 TYR A N 1
ATOM 2328 C CA . TYR A 1 306 ? -0.802 25.712 20.815 1.00 45.38 306 TYR A CA 1
ATOM 2329 C C . TYR A 1 306 ? -2.001 26.365 20.139 1.00 45.38 306 TYR A C 1
ATOM 2331 O O . TYR A 1 306 ? -1.862 26.917 19.048 1.00 45.38 306 TYR A O 1
ATOM 2339 N N . ASN A 1 307 ? -3.176 26.241 20.752 1.00 43.88 307 ASN A N 1
ATOM 2340 C CA . ASN A 1 307 ? -4.396 26.878 20.271 1.00 43.88 307 ASN A CA 1
ATOM 2341 C C . ASN A 1 307 ? -4.561 28.217 21.003 1.00 43.88 307 ASN A C 1
ATOM 2343 O O . ASN A 1 307 ? -4.521 28.242 22.233 1.00 43.88 307 ASN A O 1
ATOM 2347 N N . PHE A 1 308 ? -4.701 29.308 20.244 1.00 35.72 308 PHE A N 1
ATOM 2348 C CA . PHE A 1 308 ? -5.096 30.623 20.761 1.00 35.72 308 PHE A CA 1
ATOM 2349 C C . PHE A 1 308 ? -6.612 30.706 20.942 1.00 35.72 308 PHE A C 1
ATOM 2351 O O . PHE A 1 308 ? -7.329 30.140 20.085 1.00 35.72 308 PHE A O 1
#

Sequence (308 aa):
PINANNSAKLNASITIGNNPLPIESFYDLSIASIDLADYETSYLSSDRTGLGIGASYRVADKLLSFGAVMPIENRSGESLGTNKTLASSLEYGNPENASVALMVGLTREQDTLLGSEGFNAFSLRGAQTTTKFSTLKAQKQLTEKLSLIGLASIARSDMTSPNDSFVGRANNVKSSSFTLLASIKDFTDGDELTFFVSQPDRVSDGWLAIRLPSLADHSRNISYSTKNVNLEPNGREFNYGFSYKKDLTDDLTLALKHSIASNQNHSIDSNIVNSSYLGMAYKDIKLGFVKSLESQKLDAKLAYSYNF

Secondary structure (DSSP, 8-state):
--------EEEEEEEESS--HHHHHHH--SS-SS-GGGG--TTT---S-SEEEEEEEEETTEEEEEEEEE-EE-TTS-EE---EEEEEEEEEEETTTEEEEEEEEEEEEES-BTTB---GGG--TT-EEEEEEEEEEEEEE-SSSEEEEEEEEEEEEEEPPPTT-SEEEEEEEEEEEEEEEEEEE-SSSSEEEEEEEEEEEEEEEEEEEEEEEEEE-TT--EEEEEEEEE---SS--EEEEEEEEEEEETTEEEEEEEEEEESGGG-TTSPPEEEEEEEEEETTEEEEEEEETTT--EEEEEEE----

Mean predicted aligned error: 7.12 Å